Protein AF-A0A433IP28-F1 (afdb_monomer)

Structure (mmCIF, N/CA/C/O backbone):
data_AF-A0A433IP28-F1
#
_entry.id   AF-A0A433IP28-F1
#
loop_
_atom_site.group_PDB
_atom_site.id
_atom_site.type_symbol
_atom_site.label_atom_id
_atom_site.label_alt_id
_atom_site.label_comp_id
_atom_site.label_asym_id
_atom_site.label_entity_id
_atom_site.label_seq_id
_atom_site.pdbx_PDB_ins_code
_atom_site.Cartn_x
_atom_site.Cartn_y
_atom_site.Cartn_z
_atom_site.occupancy
_atom_site.B_iso_or_equiv
_atom_site.auth_seq_id
_atom_site.auth_comp_id
_atom_site.auth_asym_id
_atom_site.auth_atom_id
_atom_site.pdbx_PDB_model_num
ATOM 1 N N . ALA A 1 1 ? 14.057 4.325 -34.885 1.00 58.19 1 ALA A N 1
ATOM 2 C CA . ALA A 1 1 ? 14.958 5.377 -35.427 1.00 58.19 1 ALA A CA 1
ATOM 3 C C . ALA A 1 1 ? 15.603 6.212 -34.318 1.00 58.19 1 ALA A C 1
ATOM 5 O O . ALA A 1 1 ? 16.816 6.368 -34.338 1.00 58.19 1 ALA A O 1
ATOM 6 N N . TRP A 1 2 ? 14.827 6.684 -33.331 1.00 71.06 2 TRP A N 1
ATOM 7 C CA . TRP A 1 2 ? 15.332 7.456 -32.186 1.00 71.06 2 TRP A CA 1
ATOM 8 C C . TRP A 1 2 ? 16.447 6.735 -31.411 1.00 71.06 2 TRP A C 1
ATOM 10 O O . TRP A 1 2 ? 17.519 7.306 -31.239 1.00 71.06 2 TRP A O 1
ATOM 20 N N . ALA A 1 3 ? 16.230 5.463 -31.045 1.00 65.94 3 ALA A N 1
ATOM 21 C CA . ALA A 1 3 ? 17.193 4.643 -30.302 1.00 65.94 3 ALA A CA 1
ATOM 22 C C . ALA A 1 3 ? 18.571 4.590 -30.979 1.00 65.94 3 ALA A C 1
ATOM 24 O O . ALA A 1 3 ? 19.575 4.923 -30.369 1.00 65.94 3 ALA A O 1
ATOM 25 N N . ARG A 1 4 ? 18.612 4.277 -32.281 1.00 66.44 4 ARG A N 1
ATOM 26 C CA . ARG A 1 4 ? 19.860 4.202 -33.062 1.00 66.44 4 ARG A CA 1
ATOM 27 C C . ARG A 1 4 ? 20.617 5.530 -33.154 1.00 66.44 4 ARG A C 1
ATOM 29 O O . ARG A 1 4 ? 21.810 5.512 -33.416 1.00 66.44 4 ARG A O 1
ATOM 36 N N . ALA A 1 5 ? 19.928 6.660 -33.001 1.00 70.94 5 ALA A N 1
ATOM 37 C CA . ALA A 1 5 ? 20.536 7.985 -33.082 1.00 70.94 5 ALA A CA 1
ATOM 38 C C . ALA A 1 5 ? 21.046 8.507 -31.726 1.00 70.94 5 ALA A C 1
ATOM 40 O O . ALA A 1 5 ? 21.867 9.418 -31.716 1.00 70.94 5 ALA A O 1
ATOM 41 N N . HIS A 1 6 ? 20.561 7.961 -30.603 1.00 74.19 6 HIS A N 1
ATOM 42 C CA . HIS A 1 6 ? 20.824 8.505 -29.261 1.00 74.19 6 HIS A CA 1
ATOM 43 C C . HIS A 1 6 ? 21.430 7.497 -28.280 1.00 74.19 6 HIS A C 1
ATOM 45 O O . HIS A 1 6 ? 21.987 7.914 -27.269 1.00 74.19 6 HIS A O 1
ATOM 51 N N . VAL A 1 7 ? 21.334 6.193 -28.550 1.00 75.12 7 VAL A N 1
ATOM 52 C CA . VAL A 1 7 ? 21.982 5.149 -27.749 1.00 75.12 7 VAL A CA 1
ATOM 53 C C . VAL A 1 7 ? 23.367 4.884 -28.346 1.00 75.12 7 VAL A C 1
ATOM 55 O O . VAL A 1 7 ? 23.444 4.456 -29.502 1.00 75.12 7 VAL A O 1
ATOM 58 N N . PRO A 1 8 ? 24.462 5.146 -27.609 1.00 75.31 8 PRO A N 1
ATOM 59 C CA . PRO A 1 8 ? 25.809 4.833 -28.072 1.00 75.31 8 PRO A CA 1
ATOM 60 C C . PRO A 1 8 ? 25.950 3.336 -28.360 1.00 75.31 8 PRO A C 1
ATOM 62 O O . PRO A 1 8 ? 25.472 2.513 -27.583 1.00 75.31 8 PRO A O 1
ATOM 65 N N . ALA A 1 9 ? 26.641 2.978 -29.445 1.00 73.94 9 ALA A N 1
ATOM 66 C CA . ALA A 1 9 ? 26.836 1.577 -29.836 1.00 73.94 9 ALA A CA 1
ATOM 67 C C . ALA A 1 9 ? 27.600 0.742 -28.786 1.00 73.94 9 ALA A C 1
ATOM 69 O O . ALA A 1 9 ? 27.502 -0.479 -28.797 1.00 73.94 9 ALA A O 1
ATOM 70 N N . GLU A 1 10 ? 28.341 1.404 -27.893 1.00 80.44 10 GLU A N 1
ATOM 71 C CA . GLU A 1 10 ? 29.181 0.789 -26.857 1.00 80.44 10 GLU A CA 1
ATOM 72 C C . GLU A 1 10 ? 28.540 0.810 -25.458 1.00 80.44 10 GLU A C 1
ATOM 74 O O . GLU A 1 10 ? 29.192 0.455 -24.483 1.00 80.44 10 GLU A O 1
ATOM 79 N N . ALA A 1 11 ? 27.291 1.268 -25.314 1.00 83.94 11 ALA A N 1
ATOM 80 C CA . ALA A 1 11 ? 26.658 1.345 -24.000 1.00 83.94 11 ALA A CA 1
ATOM 81 C C . ALA A 1 11 ? 26.256 -0.049 -23.482 1.00 83.94 11 ALA A C 1
ATOM 83 O O . ALA A 1 11 ? 25.448 -0.733 -24.110 1.00 83.94 11 ALA A O 1
ATOM 84 N N . ASP A 1 12 ? 26.751 -0.426 -22.297 1.00 89.94 12 ASP A N 1
ATOM 85 C CA . ASP A 1 12 ? 26.378 -1.681 -21.621 1.00 89.94 12 ASP A CA 1
ATOM 86 C C . ASP A 1 12 ? 24.909 -1.694 -21.162 1.00 89.94 12 ASP A C 1
ATOM 88 O O . ASP A 1 12 ? 24.284 -2.750 -21.056 1.00 89.94 12 ASP A O 1
ATOM 92 N N . ALA A 1 13 ? 24.353 -0.515 -20.870 1.00 92.81 13 ALA A N 1
ATOM 93 C CA . ALA A 1 13 ? 22.967 -0.325 -20.464 1.00 92.81 13 ALA A CA 1
ATOM 94 C C . ALA A 1 13 ? 22.489 1.103 -20.761 1.00 92.81 13 ALA A C 1
ATOM 96 O O . ALA A 1 13 ? 23.283 2.033 -20.925 1.00 92.81 13 ALA A O 1
ATOM 97 N N . VAL A 1 14 ? 21.171 1.286 -20.777 1.00 93.62 14 VAL A N 1
ATOM 98 C CA . VAL A 1 14 ? 20.510 2.583 -20.938 1.00 93.62 14 VAL A CA 1
ATOM 99 C C . VAL A 1 14 ? 19.651 2.872 -19.710 1.00 93.62 14 VAL A C 1
ATOM 101 O O . VAL A 1 14 ? 18.927 2.007 -19.222 1.00 93.62 14 VAL A O 1
ATOM 104 N N . TRP A 1 15 ? 19.700 4.112 -19.227 1.00 94.56 15 TRP A N 1
ATOM 105 C CA . TRP A 1 15 ? 18.784 4.623 -18.212 1.00 94.56 15 TRP A CA 1
ATOM 106 C C . TRP A 1 15 ? 18.034 5.832 -18.754 1.00 94.56 15 TRP A C 1
ATOM 108 O O . TRP A 1 15 ? 18.648 6.751 -19.301 1.00 94.56 15 TRP A O 1
ATOM 118 N N . LEU A 1 16 ? 16.714 5.840 -18.595 1.00 93.44 16 LEU A N 1
ATOM 119 C CA . LEU A 1 16 ? 15.860 6.946 -19.012 1.00 93.44 16 LEU A CA 1
ATOM 120 C C . LEU A 1 16 ? 15.103 7.505 -17.809 1.00 93.44 16 LEU A C 1
ATOM 122 O O . LEU A 1 16 ? 14.523 6.761 -17.025 1.00 93.44 16 LEU A O 1
ATOM 126 N N . ASP A 1 17 ? 15.049 8.831 -17.710 1.00 92.31 17 ASP A N 1
ATOM 127 C CA . ASP A 1 17 ? 14.202 9.560 -16.761 1.00 92.31 17 ASP A CA 1
ATOM 128 C C . ASP A 1 17 ? 13.312 10.537 -17.545 1.00 92.31 17 ASP A C 1
ATOM 130 O O . ASP A 1 17 ? 13.652 11.718 -17.683 1.00 92.31 17 ASP A O 1
ATOM 134 N N . PRO A 1 18 ? 12.234 10.048 -18.191 1.00 86.50 18 PRO A N 1
ATOM 135 C CA . PRO A 1 18 ? 11.432 10.874 -19.072 1.00 86.50 18 PRO A CA 1
ATOM 136 C C . PRO A 1 18 ? 10.695 11.971 -18.303 1.00 86.50 18 PRO A C 1
ATOM 138 O O . PRO A 1 18 ? 9.862 11.712 -17.432 1.00 86.50 18 PRO A O 1
ATOM 141 N N . ALA A 1 19 ? 10.922 13.224 -18.691 1.00 79.94 19 ALA A N 1
ATOM 142 C CA . ALA A 1 19 ? 10.158 14.340 -18.154 1.00 79.94 19 ALA A CA 1
ATOM 143 C C . ALA A 1 19 ? 8.734 14.340 -18.736 1.00 79.94 19 ALA A C 1
ATOM 145 O O . ALA A 1 19 ? 8.534 14.135 -19.937 1.00 79.94 19 ALA A O 1
ATOM 146 N N . ARG A 1 20 ? 7.726 14.630 -17.906 1.00 74.31 20 ARG A N 1
ATOM 147 C CA . ARG A 1 20 ? 6.355 14.859 -18.385 1.00 74.31 20 ARG A CA 1
ATOM 148 C C . ARG A 1 20 ? 6.284 16.233 -19.052 1.00 74.31 20 ARG A C 1
ATOM 150 O O . ARG A 1 20 ? 6.514 17.245 -18.390 1.00 74.31 20 ARG A O 1
ATOM 157 N N . ARG A 1 21 ? 5.943 16.300 -20.343 1.00 64.88 21 ARG A N 1
ATOM 158 C CA . ARG A 1 21 ? 5.757 17.588 -21.029 1.00 64.88 21 ARG A CA 1
ATOM 159 C C . ARG A 1 21 ? 4.525 18.293 -20.459 1.00 64.88 21 ARG A C 1
ATOM 161 O O . ARG A 1 21 ? 3.425 17.747 -20.486 1.00 64.88 21 ARG A O 1
ATOM 168 N N . GLN A 1 22 ? 4.696 19.508 -19.934 1.00 54.94 22 GLN A N 1
ATOM 169 C CA . GLN A 1 22 ? 3.560 20.370 -19.609 1.00 54.94 22 GLN A CA 1
ATOM 170 C C . GLN A 1 22 ? 3.045 20.998 -20.903 1.00 54.94 22 GLN A C 1
ATOM 172 O O . GLN A 1 22 ? 3.635 21.942 -21.422 1.00 54.94 22 GLN A O 1
ATOM 177 N N . VAL A 1 23 ? 1.950 20.466 -21.441 1.00 47.78 23 VAL A N 1
ATOM 178 C CA . VAL A 1 23 ? 1.194 21.154 -22.493 1.00 47.78 23 VAL A CA 1
ATOM 179 C C . VAL A 1 23 ? 0.311 22.186 -21.786 1.00 47.78 23 VAL A C 1
ATOM 181 O O . VAL A 1 23 ? -0.479 21.830 -20.915 1.00 47.78 23 VAL A O 1
ATOM 184 N N . GLY A 1 24 ? 0.528 23.473 -22.066 1.00 42.25 24 GLY A N 1
ATOM 185 C CA . GLY A 1 24 ? -0.115 24.581 -21.355 1.00 42.25 24 GLY A CA 1
ATOM 186 C C . GLY A 1 24 ? -1.648 24.540 -21.400 1.00 42.25 24 GLY A C 1
ATOM 187 O O . GLY A 1 24 ? -2.239 24.246 -22.435 1.00 42.25 24 GLY A O 1
ATOM 188 N N . GLY A 1 25 ? -2.280 24.883 -20.273 1.00 40.09 25 GLY A N 1
ATOM 189 C CA . GLY A 1 25 ? -3.733 25.033 -20.139 1.00 40.09 25 GLY A CA 1
ATOM 190 C C . GLY A 1 25 ? -4.236 24.547 -18.781 1.00 40.09 25 GLY A C 1
ATOM 191 O O . GLY A 1 25 ? -4.222 23.355 -18.495 1.00 40.09 25 GLY A O 1
ATOM 192 N N . GLY A 1 26 ? -4.660 25.476 -17.921 1.00 47.12 26 GLY A N 1
ATOM 193 C CA . GLY A 1 26 ? -5.209 25.169 -16.602 1.00 47.12 26 GLY A CA 1
ATOM 194 C C . GLY A 1 26 ? -6.466 24.301 -16.687 1.00 47.12 26 GLY A C 1
ATOM 195 O O . GLY A 1 26 ? -7.442 24.670 -17.331 1.00 47.12 26 GLY A O 1
ATOM 196 N N . GLY A 1 27 ? -6.445 23.159 -16.006 1.00 38.25 27 GLY A N 1
ATOM 197 C CA . GLY A 1 27 ? -7.593 22.265 -15.896 1.00 38.25 27 GLY A CA 1
ATOM 198 C C . GLY A 1 27 ? -7.170 20.882 -15.417 1.00 38.25 27 GLY A C 1
ATOM 199 O O . GLY A 1 27 ? -6.418 20.181 -16.080 1.00 38.25 27 GLY A O 1
ATOM 200 N N . SER A 1 28 ? -7.637 20.497 -14.233 1.00 44.38 28 SER A N 1
ATOM 201 C CA . SER A 1 28 ? -7.410 19.192 -13.609 1.00 44.38 28 SER A CA 1
ATOM 202 C C . SER A 1 28 ? -7.985 18.045 -14.458 1.00 44.38 28 SER A C 1
ATOM 204 O O . SER A 1 28 ? -9.103 17.594 -14.220 1.00 44.38 28 SER A O 1
ATOM 206 N N . ALA A 1 29 ? -7.193 17.512 -15.386 1.00 44.88 29 ALA A N 1
ATOM 207 C CA . ALA A 1 29 ? -7.369 16.168 -15.925 1.00 44.88 29 ALA A CA 1
ATOM 208 C C . ALA A 1 29 ? -6.048 15.402 -15.759 1.00 44.88 29 ALA A C 1
ATOM 210 O O . ALA A 1 29 ? -5.109 15.529 -16.540 1.00 44.88 29 ALA A O 1
ATOM 211 N N . ARG A 1 30 ? -5.959 14.621 -14.675 1.00 59.69 30 ARG A N 1
ATOM 212 C CA . ARG A 1 30 ? -4.822 13.750 -14.319 1.00 59.69 30 ARG A CA 1
ATOM 213 C C . ARG A 1 30 ? -4.785 12.469 -15.169 1.00 59.69 30 ARG A C 1
ATOM 215 O O . ARG A 1 30 ? -4.510 11.399 -14.640 1.00 59.69 30 ARG A O 1
ATOM 222 N N . VAL A 1 31 ? -5.107 12.554 -16.456 1.00 66.81 31 VAL A N 1
ATOM 223 C CA . VAL A 1 31 ? -5.029 11.393 -17.348 1.00 66.81 31 VAL A CA 1
ATOM 224 C C . VAL A 1 31 ? -3.549 11.074 -17.560 1.00 66.81 31 VAL A C 1
ATOM 226 O O . VAL A 1 31 ? -2.753 11.961 -17.891 1.00 66.81 31 VAL A O 1
ATOM 229 N N . PHE A 1 32 ? -3.168 9.831 -17.269 1.00 76.56 32 PHE A N 1
ATOM 230 C CA . PHE A 1 32 ? -1.854 9.317 -17.625 1.00 76.56 32 PHE A CA 1
ATOM 231 C C . PHE A 1 32 ? -1.835 9.127 -19.141 1.00 76.56 32 PHE A C 1
ATOM 233 O O . PHE A 1 32 ? -2.633 8.362 -19.673 1.00 76.56 32 PHE A O 1
ATOM 240 N N . ASP A 1 33 ? -0.956 9.856 -19.821 1.00 81.44 33 ASP A N 1
ATOM 241 C CA . ASP A 1 33 ? -0.732 9.723 -21.256 1.00 81.44 33 ASP A CA 1
ATOM 242 C C . ASP A 1 33 ? 0.717 9.249 -21.462 1.00 81.44 33 ASP A C 1
ATOM 244 O O . ASP A 1 33 ? 1.641 10.027 -21.184 1.00 81.44 33 ASP A O 1
ATOM 248 N N . PRO A 1 34 ? 0.938 7.991 -21.890 1.00 79.25 34 PRO A N 1
ATOM 249 C CA . PRO A 1 34 ? 2.277 7.444 -22.116 1.00 79.25 34 PRO A CA 1
ATOM 250 C C . PRO A 1 34 ? 3.068 8.215 -23.185 1.00 79.25 34 PRO A C 1
ATOM 252 O O . PRO A 1 34 ? 4.301 8.203 -23.169 1.00 79.25 34 PRO A O 1
ATOM 255 N N . GLU A 1 35 ? 2.392 8.954 -24.064 1.00 85.12 35 GLU A N 1
ATOM 256 C CA . GLU A 1 35 ? 3.036 9.704 -25.142 1.00 85.12 35 GLU A CA 1
ATOM 257 C C . GLU A 1 35 ? 3.363 11.158 -24.755 1.00 85.12 35 GLU A C 1
ATOM 259 O O . GLU A 1 35 ? 4.173 11.828 -25.407 1.00 85.12 35 GLU A O 1
ATOM 264 N N . ALA A 1 36 ? 2.823 11.636 -23.628 1.00 83.00 36 ALA A N 1
ATOM 265 C CA . ALA A 1 36 ? 3.138 12.951 -23.070 1.00 83.00 36 ALA A CA 1
ATOM 266 C C . ALA A 1 36 ? 4.534 13.019 -22.419 1.00 83.00 36 ALA A C 1
ATOM 268 O O . ALA A 1 36 ? 5.016 14.107 -22.080 1.00 83.00 36 ALA A O 1
ATOM 269 N N . PHE A 1 37 ? 5.205 11.880 -22.245 1.00 81.25 37 PHE A N 1
ATOM 270 C CA . PHE A 1 37 ? 6.583 11.823 -21.768 1.00 81.25 37 PHE A CA 1
ATOM 271 C C . PHE A 1 37 ? 7.577 12.269 -22.852 1.00 81.25 37 PHE A C 1
ATOM 273 O O . PHE A 1 37 ? 7.270 12.317 -24.048 1.00 81.25 37 PHE A O 1
ATOM 280 N N . SER A 1 38 ? 8.773 12.664 -22.423 1.00 81.75 38 SER A N 1
ATOM 281 C CA . SER A 1 38 ? 9.893 13.001 -23.298 1.00 81.75 38 SER A CA 1
ATOM 282 C C . SER A 1 38 ? 11.165 12.305 -22.798 1.00 81.75 38 SER A C 1
ATOM 284 O O . SER A 1 38 ? 11.757 12.789 -21.832 1.00 81.75 38 SER A O 1
ATOM 286 N N . PRO A 1 39 ? 11.604 11.205 -23.438 1.00 84.00 39 PRO A N 1
ATOM 287 C CA . PRO A 1 39 ? 10.973 10.563 -24.597 1.00 84.00 39 PRO A CA 1
ATOM 288 C C . PRO A 1 39 ? 9.627 9.877 -24.253 1.00 84.00 39 PRO A C 1
ATOM 290 O O . PRO A 1 39 ? 9.418 9.509 -23.098 1.00 84.00 39 PRO A O 1
ATOM 293 N N . PRO A 1 40 ? 8.707 9.711 -25.223 1.00 87.19 40 PRO A N 1
ATOM 294 C CA . PRO A 1 40 ? 7.483 8.918 -25.059 1.00 87.19 40 PRO A CA 1
ATOM 295 C C . PRO A 1 40 ? 7.744 7.469 -24.635 1.00 87.19 40 PRO A C 1
ATOM 297 O O . PRO A 1 40 ? 8.807 6.916 -24.931 1.00 87.19 40 PRO A O 1
ATOM 300 N N . LEU A 1 41 ? 6.758 6.813 -24.019 1.00 84.88 41 LEU A N 1
ATOM 301 C CA . LEU A 1 41 ? 6.888 5.404 -23.636 1.00 84.88 41 LEU A CA 1
ATOM 302 C C . LEU A 1 41 ? 6.988 4.475 -24.863 1.00 84.88 41 LEU A C 1
ATOM 304 O O . LEU A 1 41 ? 7.689 3.469 -24.805 1.00 84.88 41 LEU A O 1
ATOM 308 N N . SER A 1 42 ? 6.394 4.842 -26.003 1.00 87.19 42 SER A N 1
ATOM 309 C CA . SER A 1 42 ? 6.624 4.151 -27.282 1.00 87.19 42 SER A CA 1
ATOM 310 C C . SER A 1 42 ? 8.109 4.106 -27.684 1.00 87.19 42 SER A C 1
ATOM 312 O O . SER A 1 42 ? 8.627 3.076 -28.121 1.00 87.19 42 SER A O 1
ATOM 314 N N . VAL A 1 43 ? 8.845 5.196 -27.451 1.00 88.06 43 VAL A N 1
ATOM 315 C CA . VAL A 1 43 ? 10.293 5.260 -27.704 1.00 88.06 43 VAL A CA 1
ATOM 316 C C . VAL A 1 43 ? 11.066 4.386 -26.716 1.00 88.06 43 VAL A C 1
ATOM 318 O O . VAL A 1 43 ? 12.036 3.741 -27.109 1.00 88.06 43 VAL A O 1
ATOM 321 N N . VAL A 1 44 ? 10.631 4.319 -25.455 1.00 89.25 44 VAL A N 1
ATOM 322 C CA . VAL A 1 44 ? 11.187 3.381 -24.464 1.00 89.25 44 VAL A CA 1
ATOM 323 C C . VAL A 1 44 ? 11.070 1.943 -24.968 1.00 89.25 44 VAL A C 1
ATOM 325 O O . VAL A 1 44 ? 12.063 1.215 -24.967 1.00 89.25 44 VAL A O 1
ATOM 328 N N . THR A 1 45 ? 9.891 1.541 -25.450 1.00 89.94 45 THR A N 1
ATOM 329 C CA . THR A 1 45 ? 9.679 0.183 -25.969 1.00 89.94 45 THR A CA 1
ATOM 330 C C . THR A 1 45 ? 10.495 -0.099 -27.231 1.00 89.94 45 THR A C 1
ATOM 332 O O . THR A 1 45 ? 11.037 -1.194 -27.365 1.00 89.94 45 THR A O 1
ATOM 335 N N . ASP A 1 46 ? 10.680 0.892 -28.109 1.00 90.62 46 ASP A N 1
ATOM 336 C CA . ASP A 1 46 ? 11.552 0.773 -29.284 1.00 90.62 46 ASP A CA 1
ATOM 337 C C . ASP A 1 46 ? 13.023 0.546 -28.902 1.00 90.62 46 ASP A C 1
ATOM 339 O O . ASP A 1 46 ? 13.732 -0.207 -29.572 1.00 90.62 46 ASP A O 1
ATOM 343 N N . ILE A 1 47 ? 13.505 1.202 -27.839 1.00 90.56 47 ILE A N 1
ATOM 344 C CA . ILE A 1 47 ? 14.863 0.995 -27.314 1.00 90.56 47 ILE A CA 1
ATOM 345 C C . ILE A 1 47 ? 14.960 -0.398 -26.701 1.00 90.56 47 ILE A C 1
ATOM 347 O O . ILE A 1 47 ? 15.885 -1.138 -27.030 1.00 90.56 47 ILE A O 1
ATOM 351 N N . ALA A 1 48 ? 13.994 -0.793 -25.870 1.00 92.25 48 ALA A N 1
ATOM 352 C CA . ALA A 1 48 ? 13.962 -2.123 -25.269 1.00 92.25 48 ALA A CA 1
ATOM 353 C C . ALA A 1 48 ? 14.001 -3.235 -26.333 1.00 92.25 48 ALA A C 1
ATOM 355 O O . ALA A 1 48 ? 14.730 -4.212 -26.174 1.00 92.25 48 ALA A O 1
ATOM 356 N N . ALA A 1 49 ? 13.301 -3.055 -27.459 1.00 91.94 49 ALA A N 1
ATOM 357 C CA . ALA A 1 49 ? 13.266 -4.009 -28.571 1.00 91.94 49 ALA A CA 1
ATOM 358 C C . ALA A 1 49 ? 14.627 -4.239 -29.258 1.00 91.94 49 ALA A C 1
ATOM 360 O O . ALA A 1 49 ? 14.782 -5.199 -30.010 1.00 91.94 49 ALA A O 1
ATOM 361 N N . THR A 1 50 ? 15.629 -3.392 -29.002 1.00 90.75 50 THR A N 1
ATOM 362 C CA . THR A 1 50 ? 17.007 -3.617 -29.472 1.00 90.75 50 THR A CA 1
ATOM 363 C C . THR A 1 50 ? 17.756 -4.688 -28.673 1.00 90.75 50 THR A C 1
ATOM 365 O O . THR A 1 50 ? 18.820 -5.124 -29.104 1.00 90.75 50 THR A O 1
ATOM 368 N N . GLY A 1 51 ? 17.223 -5.107 -27.519 1.00 90.88 51 GLY A N 1
ATOM 369 C CA . GLY A 1 51 ? 17.858 -6.058 -26.603 1.00 90.88 51 GLY A CA 1
ATOM 370 C C . GLY A 1 51 ? 18.809 -5.422 -25.584 1.00 90.88 51 GLY A C 1
ATOM 371 O O . GLY A 1 51 ? 19.301 -6.125 -24.703 1.00 90.88 51 GLY A O 1
ATOM 372 N N . VAL A 1 52 ? 19.047 -4.105 -25.657 1.00 92.06 52 VAL A N 1
ATOM 373 C CA . VAL A 1 52 ? 19.899 -3.397 -24.691 1.00 92.06 52 VAL A CA 1
ATOM 374 C C . VAL A 1 52 ? 19.302 -3.471 -23.277 1.00 92.06 52 VAL A C 1
ATOM 376 O O . VAL A 1 52 ? 18.094 -3.260 -23.122 1.00 92.06 52 VAL A O 1
ATOM 379 N N . PRO A 1 53 ? 20.092 -3.753 -22.229 1.00 95.88 53 PRO A N 1
ATOM 380 C CA . PRO A 1 53 ? 19.631 -3.617 -20.850 1.00 95.88 53 PRO A CA 1
ATOM 381 C C . PRO A 1 53 ? 19.126 -2.191 -20.609 1.00 95.88 53 PRO A C 1
ATOM 383 O O . PRO A 1 53 ? 19.832 -1.222 -20.893 1.00 95.88 53 PRO A O 1
ATOM 386 N N . LEU A 1 54 ? 17.887 -2.051 -20.139 1.00 96.00 54 LEU A N 1
ATOM 387 C CA . LEU A 1 54 ? 17.221 -0.752 -20.047 1.00 96.00 54 LEU A CA 1
ATOM 388 C C . LEU A 1 54 ? 16.469 -0.621 -18.726 1.00 96.00 54 LEU A C 1
ATOM 390 O O . LEU A 1 54 ? 15.673 -1.490 -18.374 1.00 96.00 54 LEU A O 1
ATOM 394 N N . GLY A 1 55 ? 16.695 0.495 -18.039 1.00 97.44 55 GLY A N 1
ATOM 395 C CA . GLY A 1 55 ? 15.882 0.948 -16.916 1.00 97.44 55 GLY A CA 1
ATOM 396 C C . GLY A 1 55 ? 15.213 2.285 -17.228 1.00 97.44 55 GLY A C 1
ATOM 397 O O . GLY A 1 55 ? 15.799 3.146 -17.890 1.00 97.44 55 GLY A O 1
ATOM 398 N N . VAL A 1 56 ? 13.978 2.467 -16.768 1.00 96.69 56 VAL A N 1
ATOM 399 C CA . VAL A 1 56 ? 13.223 3.711 -16.947 1.00 96.69 56 VAL A CA 1
ATOM 400 C C . VAL A 1 56 ? 12.581 4.125 -15.640 1.00 96.69 56 VAL A C 1
ATOM 402 O O . VAL A 1 56 ? 11.752 3.390 -15.109 1.00 96.69 56 VAL A O 1
ATOM 405 N N . LYS A 1 57 ? 12.907 5.324 -15.159 1.00 96.06 57 LYS A N 1
ATOM 406 C CA . LYS A 1 57 ? 12.235 5.931 -14.012 1.00 96.06 57 LYS A CA 1
ATOM 407 C C . LYS A 1 57 ? 10.967 6.644 -14.451 1.00 96.06 57 LYS A C 1
ATOM 409 O O . LYS A 1 57 ? 10.973 7.432 -15.391 1.00 96.06 57 LYS A O 1
ATOM 414 N N . LEU A 1 58 ? 9.884 6.403 -13.731 1.00 94.06 58 LEU A N 1
ATOM 415 C CA . LEU A 1 58 ? 8.578 7.011 -13.925 1.00 94.06 58 LEU A CA 1
ATOM 416 C C . LEU A 1 58 ? 8.016 7.476 -12.579 1.00 94.06 58 LEU A C 1
ATOM 418 O O . LEU A 1 58 ? 8.486 7.119 -11.497 1.00 94.06 58 LEU A O 1
ATOM 422 N N . GLY A 1 59 ? 6.974 8.302 -12.642 1.00 91.62 59 GLY A N 1
ATOM 423 C CA . GLY A 1 59 ? 6.285 8.742 -11.435 1.00 91.62 59 GLY A CA 1
ATOM 424 C C . GLY A 1 59 ? 5.594 7.572 -10.715 1.00 91.62 59 GLY A C 1
ATOM 425 O O . GLY A 1 59 ? 5.087 6.661 -11.375 1.00 91.62 59 GLY A O 1
ATOM 426 N N . PRO A 1 60 ? 5.439 7.641 -9.378 1.00 93.62 60 PRO A N 1
ATOM 427 C CA . PRO A 1 60 ? 4.792 6.587 -8.579 1.00 93.62 60 PRO A CA 1
ATOM 428 C C . PRO A 1 60 ? 3.338 6.323 -9.017 1.00 93.62 60 PRO A C 1
ATOM 430 O O . PRO A 1 60 ? 2.768 5.261 -8.758 1.00 93.62 60 PRO A O 1
ATOM 433 N N . GLY A 1 61 ? 2.757 7.299 -9.727 1.00 91.94 61 GLY A N 1
ATOM 434 C CA . GLY A 1 61 ? 1.448 7.308 -10.369 1.00 91.94 61 GLY A CA 1
ATOM 435 C C . GLY A 1 61 ? 1.257 6.374 -11.576 1.00 91.94 61 GLY A C 1
ATOM 436 O O . GLY A 1 61 ? 0.124 6.306 -12.044 1.00 91.94 61 GLY A O 1
ATOM 437 N N . LEU A 1 62 ? 2.288 5.658 -12.048 1.00 92.69 62 LEU A N 1
ATOM 438 C CA . LEU A 1 62 ? 2.202 4.738 -13.196 1.00 92.69 62 LEU A CA 1
ATOM 439 C C . LEU A 1 62 ? 1.011 3.762 -13.058 1.00 92.69 62 LEU A C 1
ATOM 441 O O . LEU A 1 62 ? 0.942 3.056 -12.047 1.00 92.69 62 LEU A O 1
ATOM 445 N N . PRO A 1 63 ? 0.055 3.748 -14.005 1.00 94.06 63 PRO A N 1
ATOM 446 C CA . PRO A 1 63 ? -1.025 2.768 -14.015 1.00 94.06 63 PRO A CA 1
ATOM 447 C C . PRO A 1 63 ? -0.543 1.405 -14.535 1.00 94.06 63 PRO A C 1
ATOM 449 O O . PRO A 1 63 ? 0.400 1.333 -15.324 1.00 94.06 63 PRO A O 1
ATOM 452 N N . HIS A 1 64 ? -1.183 0.321 -14.090 1.00 95.44 64 HIS A N 1
ATOM 453 C CA . HIS A 1 64 ? -0.767 -1.058 -14.396 1.00 95.44 64 HIS A CA 1
ATOM 454 C C . HIS A 1 64 ? -0.860 -1.373 -15.889 1.00 95.44 64 HIS A C 1
ATOM 456 O O . HIS A 1 64 ? 0.048 -1.972 -16.453 1.00 95.44 64 HIS A O 1
ATOM 462 N N . GLU A 1 65 ? -1.904 -0.881 -16.552 1.00 93.44 65 GLU A N 1
ATOM 463 C CA . GLU A 1 65 ? -2.141 -1.050 -17.987 1.00 93.44 65 GLU A CA 1
ATOM 464 C C . GLU A 1 65 ? -1.097 -0.359 -18.876 1.00 93.44 65 GLU A C 1
ATOM 466 O O . GLU A 1 65 ? -0.977 -0.684 -20.055 1.00 93.44 65 GLU A O 1
ATOM 471 N N . ALA A 1 66 ? -0.325 0.584 -18.325 1.00 92.12 66 ALA A N 1
ATOM 472 C CA . ALA A 1 66 ? 0.769 1.229 -19.043 1.00 92.12 66 ALA A CA 1
ATOM 473 C C . ALA A 1 66 ? 2.089 0.453 -18.951 1.00 92.12 66 ALA A C 1
ATOM 475 O O . ALA A 1 66 ? 3.054 0.831 -19.612 1.00 92.12 66 ALA A O 1
ATOM 476 N N . VAL A 1 67 ? 2.165 -0.600 -18.132 1.00 94.81 67 VAL A N 1
ATOM 477 C CA . VAL A 1 67 ? 3.382 -1.397 -17.972 1.00 94.81 67 VAL A CA 1
ATOM 478 C C . VAL A 1 67 ? 3.511 -2.382 -19.143 1.00 94.81 67 VAL A C 1
ATOM 480 O O . VAL A 1 67 ? 2.703 -3.310 -19.237 1.00 94.81 67 VAL A O 1
ATOM 483 N N . PRO A 1 68 ? 4.546 -2.276 -20.000 1.00 94.38 68 PRO A N 1
ATOM 484 C CA . PRO A 1 68 ? 4.735 -3.204 -21.113 1.00 94.38 68 PRO A CA 1
ATOM 485 C C . PRO A 1 68 ? 4.876 -4.656 -20.639 1.00 94.38 68 PRO A C 1
ATOM 487 O O . PRO A 1 68 ?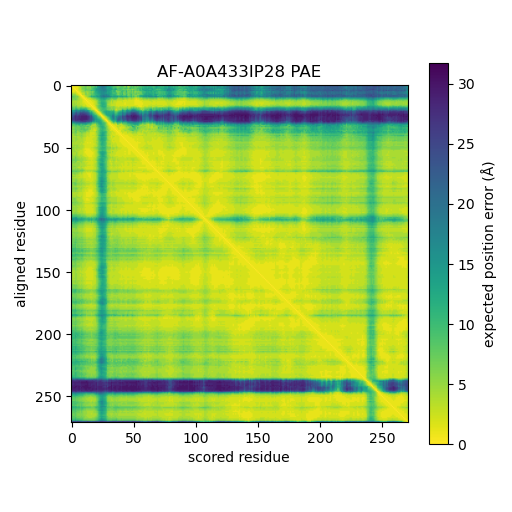 5.474 -4.914 -19.594 1.00 94.38 68 PRO A O 1
ATOM 490 N N . ALA A 1 69 ? 4.375 -5.613 -21.426 1.00 90.56 69 ALA A N 1
ATOM 491 C CA . ALA A 1 69 ? 4.380 -7.037 -21.065 1.00 90.56 69 ALA A CA 1
ATOM 492 C C . ALA A 1 69 ? 5.792 -7.613 -20.836 1.00 90.56 69 ALA A C 1
ATOM 494 O O . ALA A 1 69 ? 5.976 -8.480 -19.991 1.00 90.56 69 ALA A O 1
ATOM 495 N N . GLY A 1 70 ? 6.797 -7.112 -21.562 1.00 90.88 70 GLY A N 1
ATOM 496 C CA . GLY A 1 70 ? 8.197 -7.538 -21.432 1.00 90.88 70 GLY A CA 1
ATOM 497 C C . GLY A 1 70 ? 9.000 -6.809 -20.350 1.00 90.88 70 GLY A C 1
ATOM 498 O O . GLY A 1 70 ? 10.221 -6.940 -20.332 1.00 90.88 70 GLY A O 1
ATOM 499 N N . ALA A 1 71 ? 8.349 -5.999 -19.511 1.00 97.62 71 ALA A N 1
ATOM 500 C CA . ALA A 1 71 ? 9.005 -5.254 -18.444 1.00 97.62 71 ALA A CA 1
ATOM 501 C C . ALA A 1 71 ? 8.775 -5.910 -17.079 1.00 97.62 71 ALA A C 1
ATOM 503 O O . ALA A 1 71 ? 7.675 -6.369 -16.768 1.00 97.62 71 ALA A O 1
ATOM 504 N N . GLU A 1 72 ? 9.782 -5.847 -16.224 1.00 98.50 72 GLU A N 1
ATOM 505 C CA . GLU A 1 72 ? 9.572 -5.882 -14.784 1.00 98.50 72 GLU A CA 1
ATOM 506 C C . GLU A 1 72 ? 9.205 -4.469 -14.310 1.00 98.50 72 GLU A C 1
ATOM 508 O O . GLU A 1 72 ? 9.855 -3.500 -14.702 1.00 98.50 72 GLU A O 1
ATOM 513 N N . ALA A 1 73 ? 8.195 -4.342 -13.448 1.00 98.62 73 ALA A N 1
ATOM 514 C CA . ALA A 1 73 ? 7.843 -3.071 -12.820 1.00 98.62 73 ALA A CA 1
ATOM 515 C C . ALA A 1 73 ? 8.100 -3.095 -11.309 1.00 98.62 73 ALA A C 1
ATOM 517 O O . ALA A 1 73 ? 7.552 -3.938 -10.598 1.00 98.62 73 ALA A O 1
ATOM 518 N N . GLU A 1 74 ? 8.891 -2.145 -10.810 1.00 98.75 74 GLU A N 1
ATOM 519 C CA . GLU A 1 74 ? 9.206 -1.988 -9.387 1.00 98.75 74 GLU A CA 1
ATOM 520 C C . GLU A 1 74 ? 8.678 -0.649 -8.858 1.00 98.75 74 GLU A C 1
ATOM 522 O O . GLU A 1 74 ? 8.972 0.402 -9.420 1.00 98.75 74 GLU A O 1
ATOM 527 N N . TRP A 1 75 ? 7.927 -0.668 -7.756 1.00 98.75 75 TRP A N 1
ATOM 528 C CA . TRP A 1 75 ? 7.595 0.541 -6.997 1.00 98.75 75 TRP A CA 1
ATOM 529 C C . TRP A 1 75 ? 8.490 0.645 -5.774 1.00 98.75 75 TRP A C 1
ATOM 531 O O . TRP A 1 75 ? 8.645 -0.327 -5.031 1.00 98.75 75 TRP A O 1
ATOM 541 N N . VAL A 1 76 ? 9.036 1.837 -5.543 1.00 98.50 76 VAL A N 1
ATOM 542 C CA . VAL A 1 76 ? 9.948 2.099 -4.428 1.00 98.50 76 VAL A CA 1
ATOM 543 C C . VAL A 1 76 ? 9.312 3.089 -3.464 1.00 98.50 76 VAL A C 1
ATOM 545 O O . VAL A 1 76 ? 8.831 4.151 -3.871 1.00 98.50 76 VAL A O 1
ATOM 548 N N . SER A 1 77 ? 9.324 2.748 -2.178 1.00 98.38 77 SER A N 1
ATOM 549 C CA . SER A 1 77 ? 9.001 3.664 -1.091 1.00 98.38 77 SER A CA 1
ATOM 550 C C . SER A 1 77 ? 10.214 3.945 -0.218 1.00 98.38 77 SER A C 1
ATOM 552 O O . SER A 1 77 ? 11.027 3.054 0.027 1.00 98.38 77 SER A O 1
ATOM 554 N N . VAL A 1 78 ? 10.306 5.183 0.266 1.00 97.44 78 VAL A N 1
ATOM 555 C CA . VAL A 1 78 ? 11.244 5.615 1.301 1.00 97.44 78 VAL A CA 1
ATOM 556 C C . VAL A 1 78 ? 10.435 6.226 2.441 1.00 97.44 78 VAL A C 1
ATOM 558 O O . VAL A 1 78 ? 9.633 7.126 2.210 1.00 97.44 78 VAL A O 1
ATOM 561 N N . ASP A 1 79 ? 10.606 5.708 3.657 1.00 95.31 79 ASP A N 1
ATOM 562 C CA . ASP A 1 79 ? 9.941 6.180 4.883 1.00 95.31 79 ASP A CA 1
ATOM 563 C C . ASP A 1 79 ? 8.404 6.287 4.784 1.00 95.31 79 ASP A C 1
ATOM 565 O O . ASP A 1 79 ? 7.761 7.095 5.455 1.00 95.31 79 ASP A O 1
ATOM 569 N N . GLY A 1 80 ? 7.795 5.416 3.973 1.00 94.88 80 GLY A N 1
ATOM 570 C CA . GLY A 1 80 ? 6.348 5.337 3.769 1.00 94.88 80 GLY A CA 1
ATOM 571 C C . GLY A 1 80 ? 5.808 6.199 2.626 1.00 94.88 80 GLY A C 1
ATOM 572 O O . GLY A 1 80 ? 4.610 6.127 2.336 1.00 94.88 80 GLY A O 1
ATOM 573 N N . ASP A 1 81 ? 6.663 6.972 1.954 1.00 96.75 81 ASP A N 1
ATOM 574 C CA . ASP A 1 81 ? 6.314 7.722 0.750 1.00 96.75 81 ASP A CA 1
ATOM 575 C C . ASP A 1 81 ? 6.750 6.943 -0.491 1.00 96.75 81 ASP A C 1
ATOM 577 O O . ASP A 1 81 ? 7.905 6.538 -0.603 1.00 96.75 81 ASP A O 1
ATOM 581 N N . VAL A 1 82 ? 5.837 6.700 -1.436 1.00 98.00 82 VAL A N 1
ATOM 582 C CA . VAL A 1 82 ? 6.185 6.061 -2.718 1.00 98.00 82 VAL A CA 1
ATOM 583 C C . VAL A 1 82 ? 6.820 7.111 -3.614 1.00 98.00 82 VAL A C 1
ATOM 585 O O . VAL A 1 82 ? 6.139 8.032 -4.070 1.00 98.00 82 VAL A O 1
ATOM 588 N N . VAL A 1 83 ? 8.118 6.974 -3.856 1.00 96.69 83 VAL A N 1
ATOM 589 C CA . VAL A 1 83 ? 8.919 8.005 -4.522 1.00 96.69 83 VAL A CA 1
ATOM 590 C C . VAL A 1 83 ? 8.953 7.823 -6.036 1.00 96.69 83 VAL A C 1
ATOM 592 O O . VAL A 1 83 ? 8.915 8.811 -6.767 1.00 96.69 83 VAL A O 1
ATOM 595 N N . GLU A 1 84 ? 8.941 6.582 -6.524 1.00 95.56 84 GLU A N 1
ATOM 596 C CA . GLU A 1 84 ? 9.035 6.291 -7.956 1.00 95.56 84 GLU A CA 1
ATOM 597 C C . GLU A 1 84 ? 8.440 4.932 -8.340 1.00 95.56 84 GLU A C 1
ATOM 599 O O . GLU A 1 84 ? 8.162 4.075 -7.495 1.00 95.56 84 GLU A O 1
ATOM 604 N N . ALA A 1 85 ? 8.241 4.770 -9.647 1.00 97.56 85 ALA A N 1
ATOM 605 C CA . ALA A 1 85 ? 8.080 3.483 -10.304 1.00 97.56 85 ALA A CA 1
ATOM 606 C C . ALA A 1 85 ? 9.220 3.322 -11.316 1.00 97.56 85 ALA A C 1
ATOM 608 O O . ALA A 1 85 ? 9.531 4.269 -12.037 1.00 97.56 85 ALA A O 1
ATOM 609 N N . ALA A 1 86 ? 9.818 2.143 -11.402 1.00 97.88 86 ALA A N 1
ATOM 610 C CA . ALA A 1 86 ? 10.849 1.818 -12.374 1.00 97.88 86 ALA A CA 1
ATOM 611 C C . ALA A 1 86 ? 10.378 0.679 -13.281 1.00 97.88 86 ALA A C 1
ATOM 613 O O . ALA A 1 86 ? 9.759 -0.277 -12.816 1.00 97.88 86 ALA A O 1
ATOM 614 N N . LEU A 1 87 ? 10.678 0.788 -14.574 1.00 98.19 87 LEU A N 1
ATOM 615 C CA . LEU A 1 87 ? 10.535 -0.299 -15.536 1.00 98.19 87 LEU A CA 1
ATOM 616 C C . LEU A 1 87 ? 11.913 -0.829 -15.899 1.00 98.19 87 LEU A C 1
ATOM 618 O O . LEU A 1 87 ? 12.782 -0.052 -16.294 1.00 98.19 87 LEU A O 1
ATOM 622 N N . TRP A 1 88 ? 12.084 -2.139 -15.820 1.00 98.50 88 TRP A N 1
ATOM 623 C CA . TRP A 1 88 ? 13.318 -2.830 -16.166 1.00 98.50 88 TRP A CA 1
ATOM 624 C C . TRP A 1 88 ? 13.068 -3.772 -17.340 1.00 98.50 88 TRP A C 1
ATOM 626 O O . TRP A 1 88 ? 12.059 -4.477 -17.372 1.00 98.50 88 TRP A O 1
ATOM 636 N N . PHE A 1 89 ? 13.981 -3.788 -18.309 1.00 97.81 89 PHE A N 1
ATOM 637 C CA . PHE A 1 89 ? 13.882 -4.596 -19.525 1.00 97.81 89 PHE A CA 1
ATOM 638 C C . PHE A 1 89 ? 15.164 -5.389 -19.774 1.00 97.81 89 PHE A C 1
ATOM 640 O O . PHE A 1 89 ? 16.264 -4.981 -19.384 1.00 97.81 89 PHE A O 1
ATOM 647 N N . ASN A 1 90 ? 15.028 -6.479 -20.533 1.00 96.25 90 ASN A N 1
ATOM 648 C CA . ASN A 1 90 ? 16.142 -7.315 -20.986 1.00 96.25 90 ASN A CA 1
ATOM 649 C C . ASN A 1 90 ? 17.009 -7.761 -19.795 1.00 96.25 90 ASN A C 1
ATOM 651 O O . ASN A 1 90 ? 16.464 -8.125 -18.759 1.00 96.25 90 ASN A O 1
ATOM 655 N N . ALA A 1 91 ? 18.340 -7.721 -19.903 1.00 96.69 91 ALA A N 1
ATOM 656 C CA . ALA A 1 91 ? 19.215 -8.173 -18.816 1.00 96.69 91 ALA A CA 1
ATOM 657 C C . ALA A 1 91 ? 19.168 -7.289 -17.551 1.00 96.69 91 ALA A C 1
ATOM 659 O O . ALA A 1 91 ? 19.739 -7.675 -16.535 1.00 96.69 91 ALA A O 1
ATOM 660 N N . ALA A 1 92 ? 18.507 -6.123 -17.597 1.00 97.44 92 ALA A N 1
ATOM 661 C CA . ALA A 1 92 ? 18.254 -5.313 -16.405 1.00 97.44 92 ALA A CA 1
ATOM 662 C C . ALA A 1 92 ? 17.024 -5.798 -15.614 1.00 97.44 92 ALA A C 1
ATOM 664 O O . ALA A 1 92 ? 16.916 -5.503 -14.427 1.00 97.44 92 ALA A O 1
ATOM 665 N N . ALA A 1 93 ? 16.110 -6.540 -16.250 1.00 98.06 93 ALA A N 1
ATOM 666 C CA . ALA A 1 93 ? 14.986 -7.183 -15.578 1.00 98.06 93 ALA A CA 1
ATOM 667 C C . ALA A 1 93 ? 15.430 -8.498 -14.928 1.00 98.06 93 ALA A C 1
ATOM 669 O O . ALA A 1 93 ? 16.197 -9.278 -15.503 1.00 98.06 93 ALA A O 1
ATOM 670 N N . ARG A 1 94 ? 14.920 -8.778 -13.730 1.00 98.06 94 ARG A N 1
ATOM 671 C CA . ARG A 1 94 ? 15.193 -10.026 -13.022 1.00 98.06 94 ARG A CA 1
ATOM 672 C C . ARG A 1 94 ? 14.403 -11.170 -13.663 1.00 98.06 94 ARG A C 1
ATOM 674 O O . ARG A 1 94 ? 13.204 -11.026 -13.915 1.00 98.06 94 ARG A O 1
ATOM 681 N N . PRO A 1 95 ? 15.028 -12.340 -13.885 1.00 96.88 95 PRO A N 1
ATOM 682 C CA . PRO A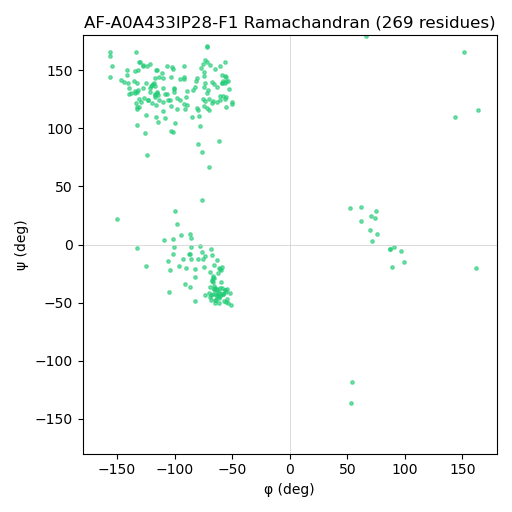 1 95 ? 14.321 -13.497 -14.420 1.00 96.88 95 PRO A CA 1
ATOM 683 C C . PRO A 1 95 ? 13.103 -13.872 -13.566 1.00 96.88 95 PRO A C 1
ATOM 685 O O . PRO A 1 95 ? 13.221 -14.068 -12.358 1.00 96.88 95 PRO A O 1
ATOM 688 N N . GLY A 1 96 ? 11.936 -13.992 -14.205 1.00 96.94 96 GLY A N 1
ATOM 689 C CA . GLY A 1 96 ? 10.696 -14.426 -13.555 1.00 96.94 96 GLY A CA 1
ATOM 690 C C . GLY A 1 96 ? 10.014 -13.379 -12.668 1.00 96.94 96 GLY A C 1
ATOM 691 O O . GLY A 1 96 ? 9.059 -13.730 -11.981 1.00 96.94 96 GLY A O 1
ATOM 692 N N . VAL A 1 97 ? 10.462 -12.119 -12.673 1.00 98.50 97 VAL A N 1
ATOM 693 C CA . VAL A 1 97 ? 9.812 -11.034 -11.926 1.00 98.50 97 VAL A CA 1
ATOM 694 C C . VAL A 1 97 ? 9.016 -10.155 -12.881 1.00 98.50 97 VAL A C 1
ATOM 696 O O . VAL A 1 97 ? 9.546 -9.606 -13.841 1.00 98.50 97 VAL A O 1
ATOM 699 N N . ARG A 1 98 ? 7.727 -10.001 -12.590 1.00 98.38 98 ARG A N 1
ATOM 700 C CA . ARG A 1 98 ? 6.813 -9.121 -13.322 1.00 98.38 98 ARG A CA 1
ATOM 701 C C . ARG A 1 98 ? 6.516 -7.855 -12.526 1.00 98.38 98 ARG A C 1
ATOM 703 O O . ARG A 1 98 ? 6.494 -6.760 -13.087 1.00 98.38 98 ARG A O 1
ATOM 710 N N . ARG A 1 99 ? 6.323 -8.003 -11.214 1.00 98.62 99 ARG A N 1
ATOM 711 C CA . ARG A 1 99 ? 5.953 -6.928 -10.284 1.00 98.62 99 ARG A CA 1
ATOM 712 C C . ARG A 1 99 ? 6.835 -6.989 -9.049 1.00 98.62 99 ARG A C 1
ATOM 714 O O . ARG A 1 99 ? 7.081 -8.071 -8.518 1.00 98.62 99 ARG A O 1
ATOM 721 N N . ALA A 1 100 ? 7.265 -5.835 -8.564 1.00 98.75 100 ALA A N 1
ATOM 722 C CA . ALA A 1 100 ? 8.073 -5.723 -7.365 1.00 98.75 100 ALA A CA 1
ATOM 723 C C . ALA A 1 100 ? 7.680 -4.499 -6.532 1.00 98.75 100 ALA A C 1
ATOM 725 O O . ALA A 1 100 ? 7.330 -3.441 -7.056 1.00 98.75 100 ALA A O 1
ATOM 726 N N . ALA A 1 101 ? 7.783 -4.642 -5.217 1.00 98.81 101 ALA A N 1
ATOM 727 C CA . ALA A 1 101 ? 7.749 -3.543 -4.269 1.00 98.81 101 ALA A CA 1
ATOM 728 C C . ALA A 1 101 ? 9.047 -3.546 -3.467 1.00 98.81 101 ALA A C 1
ATOM 730 O O . ALA A 1 101 ? 9.490 -4.596 -2.996 1.00 98.81 101 ALA A O 1
ATOM 731 N N . ARG A 1 102 ? 9.642 -2.368 -3.301 1.00 98.56 102 ARG A N 1
ATOM 732 C CA . ARG A 1 102 ? 10.812 -2.136 -2.458 1.00 98.56 102 ARG A CA 1
ATOM 733 C C . ARG A 1 102 ? 10.465 -1.064 -1.438 1.00 98.56 102 ARG A C 1
ATOM 735 O O . ARG A 1 102 ? 10.065 0.034 -1.808 1.00 98.56 102 ARG A O 1
ATOM 742 N N . VAL A 1 103 ? 10.633 -1.384 -0.164 1.00 98.50 103 VAL A N 1
ATOM 743 C CA . VAL A 1 103 ? 10.374 -0.463 0.944 1.00 98.50 103 VAL A CA 1
ATOM 744 C C . VAL A 1 103 ? 11.688 -0.200 1.648 1.00 98.50 103 VAL A C 1
ATOM 746 O O . VAL A 1 103 ? 12.337 -1.125 2.133 1.00 98.50 103 VAL A O 1
ATOM 749 N N . MET A 1 104 ? 12.094 1.061 1.675 1.00 97.56 10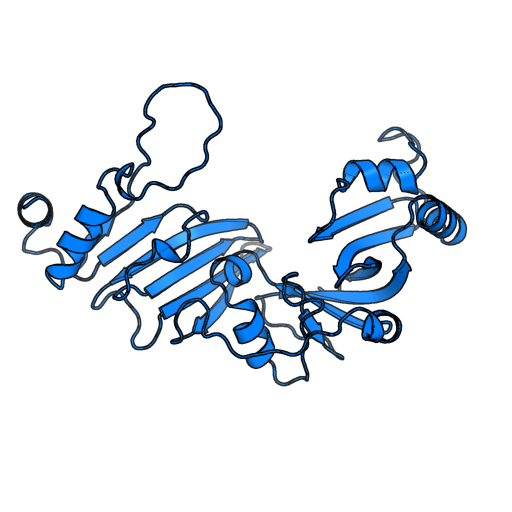4 MET A N 1
ATOM 750 C CA . MET A 1 104 ? 13.292 1.530 2.350 1.00 97.56 104 MET A CA 1
ATOM 751 C C . MET A 1 104 ? 12.879 2.357 3.562 1.00 97.56 104 MET A C 1
ATOM 753 O O . MET A 1 104 ? 11.988 3.196 3.476 1.00 97.56 104 MET A O 1
ATOM 757 N N . THR A 1 105 ? 13.514 2.122 4.703 1.00 94.75 105 THR A N 1
ATOM 758 C CA . THR A 1 105 ? 13.294 2.917 5.918 1.00 94.75 105 THR A CA 1
ATOM 759 C C . THR A 1 105 ? 14.631 3.432 6.421 1.00 94.75 105 THR A C 1
ATOM 761 O O . THR A 1 105 ? 15.553 2.638 6.629 1.00 94.75 105 THR A O 1
ATOM 764 N N . VAL A 1 106 ? 14.728 4.745 6.621 1.00 92.75 106 VAL A N 1
ATOM 765 C CA . VAL A 1 106 ? 15.927 5.442 7.083 1.00 92.75 106 VAL A CA 1
ATOM 766 C C . VAL A 1 106 ? 15.704 5.909 8.520 1.00 92.75 106 VAL A C 1
ATOM 768 O O . VAL A 1 106 ? 14.935 6.827 8.797 1.00 92.75 106 VAL A O 1
ATOM 771 N N . ARG A 1 107 ? 16.387 5.283 9.481 1.00 88.31 107 ARG A N 1
ATOM 772 C CA . ARG A 1 107 ? 16.294 5.640 10.907 1.00 88.31 107 ARG A CA 1
ATOM 773 C C . ARG A 1 107 ? 17.684 5.715 11.518 1.00 88.31 107 ARG A C 1
ATOM 775 O O . ARG A 1 107 ? 18.492 4.816 11.345 1.00 88.31 107 ARG A O 1
ATOM 782 N N . GLY A 1 108 ? 17.974 6.804 12.23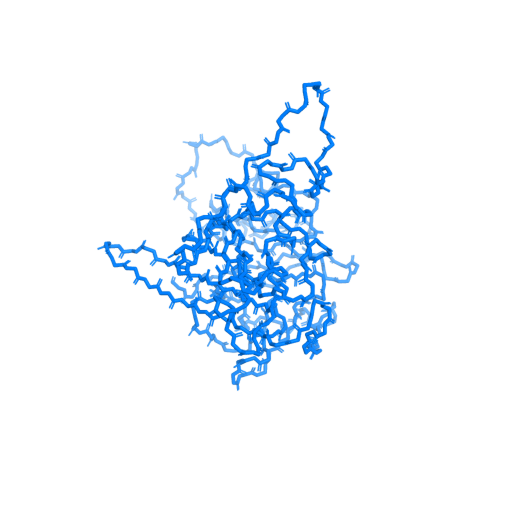2 1.00 87.06 108 GLY A N 1
ATOM 783 C CA . GLY A 1 108 ? 19.252 6.967 12.939 1.00 87.06 108 GLY A CA 1
ATOM 784 C C . GLY A 1 108 ? 20.499 6.971 12.041 1.00 87.06 108 GLY A C 1
ATOM 785 O O . GLY A 1 108 ? 21.591 6.728 12.536 1.00 87.06 108 GLY A O 1
ATOM 786 N N . GLY A 1 109 ? 20.348 7.238 10.738 1.00 88.75 109 GLY A N 1
ATOM 787 C CA . GLY A 1 109 ? 21.432 7.144 9.752 1.00 88.75 109 GLY A CA 1
ATOM 788 C C . GLY A 1 109 ? 21.615 5.750 9.138 1.00 88.75 109 GLY A C 1
ATOM 789 O O . GLY A 1 109 ? 22.406 5.607 8.211 1.00 88.75 109 GLY A O 1
ATOM 790 N N . GLU A 1 110 ? 20.865 4.745 9.592 1.00 92.19 110 GLU A N 1
ATOM 791 C CA . GLU A 1 110 ? 20.835 3.406 9.002 1.00 92.19 110 GLU A CA 1
ATOM 792 C C . GLU A 1 110 ? 19.677 3.278 8.009 1.00 92.19 110 GLU A C 1
ATOM 794 O O . GLU A 1 110 ? 18.587 3.808 8.230 1.00 92.19 110 GLU A O 1
ATOM 799 N N . THR A 1 111 ? 19.915 2.563 6.907 1.00 94.38 111 THR A N 1
ATOM 800 C CA . THR A 1 111 ? 18.888 2.237 5.910 1.00 94.38 111 THR A CA 1
ATOM 801 C C . THR A 1 111 ? 18.585 0.749 5.969 1.00 94.38 111 THR A C 1
ATOM 803 O O . THR A 1 111 ? 19.471 -0.078 5.767 1.00 94.38 111 THR A O 1
ATOM 806 N N . THR A 1 112 ? 17.323 0.412 6.205 1.00 94.69 112 THR A N 1
ATOM 807 C CA . THR A 1 112 ? 16.802 -0.951 6.057 1.00 94.69 112 THR A CA 1
ATOM 808 C C . THR A 1 112 ? 16.026 -1.060 4.752 1.00 94.69 112 THR A C 1
ATOM 810 O O . THR A 1 112 ? 15.526 -0.062 4.227 1.00 94.69 112 THR A O 1
ATOM 813 N N . THR A 1 113 ? 15.960 -2.259 4.178 1.00 96.69 113 THR A N 1
ATOM 814 C CA . THR A 1 113 ? 15.224 -2.505 2.935 1.00 96.69 113 THR A CA 1
ATOM 815 C C . THR A 1 113 ? 14.483 -3.827 3.023 1.00 96.69 113 THR A C 1
ATOM 817 O O . THR A 1 113 ? 15.081 -4.851 3.341 1.00 96.69 113 THR A O 1
ATOM 820 N N . ALA A 1 114 ? 13.197 -3.794 2.696 1.00 97.75 114 ALA A N 1
ATOM 821 C CA . ALA A 1 114 ? 12.363 -4.965 2.488 1.00 97.75 114 ALA A CA 1
ATOM 822 C C . ALA A 1 114 ? 11.889 -5.005 1.033 1.00 97.75 114 ALA A C 1
ATOM 824 O O . ALA A 1 114 ? 11.746 -3.968 0.377 1.00 97.75 114 ALA A O 1
ATOM 825 N N . GLN A 1 115 ? 11.667 -6.208 0.510 1.00 97.88 115 GLN A N 1
ATOM 826 C CA . GLN A 1 115 ? 11.247 -6.396 -0.870 1.00 97.88 115 GLN A CA 1
ATOM 827 C C . GLN A 1 115 ? 10.276 -7.565 -1.007 1.00 97.88 115 GLN A C 1
ATOM 829 O O . GLN A 1 115 ? 10.484 -8.623 -0.420 1.00 97.88 115 GLN A O 1
ATOM 834 N N . LEU A 1 116 ? 9.264 -7.372 -1.852 1.00 98.62 116 LEU A N 1
ATOM 835 C CA . LEU A 1 116 ? 8.373 -8.419 -2.337 1.00 98.62 116 LEU A CA 1
ATOM 836 C C . LEU A 1 116 ? 8.372 -8.422 -3.865 1.00 98.62 116 LEU A C 1
ATOM 838 O O . LEU A 1 116 ? 8.371 -7.360 -4.489 1.00 98.62 116 LEU A O 1
ATOM 842 N N . VAL A 1 117 ? 8.376 -9.612 -4.461 1.00 98.62 117 VAL A N 1
ATOM 843 C CA . VAL A 1 117 ? 8.358 -9.815 -5.914 1.00 98.62 117 VAL A CA 1
ATOM 844 C C . VAL A 1 117 ? 7.296 -10.843 -6.286 1.00 98.62 117 VAL A C 1
ATOM 846 O O . VAL A 1 117 ? 7.017 -11.753 -5.510 1.00 98.62 117 VAL A O 1
ATOM 849 N N . SER A 1 118 ? 6.728 -10.713 -7.481 1.00 98.50 118 SER A N 1
ATOM 850 C CA . SER A 1 118 ? 5.793 -11.679 -8.057 1.00 98.50 118 SER A CA 1
ATOM 851 C C . SER A 1 118 ? 6.064 -11.839 -9.549 1.00 98.50 118 SER A C 1
ATOM 853 O O . SER A 1 118 ? 6.341 -10.861 -10.250 1.00 98.50 118 SER A O 1
ATOM 855 N N . GLY A 1 119 ? 5.996 -13.080 -10.030 1.00 98.06 119 GLY A N 1
ATOM 856 C CA . GLY A 1 119 ? 6.056 -13.403 -11.458 1.00 98.06 119 GLY A CA 1
ATOM 857 C C . GLY A 1 119 ? 4.699 -13.334 -12.159 1.00 98.06 119 GLY A C 1
ATOM 858 O O . GLY A 1 119 ? 4.654 -13.349 -13.385 1.00 98.06 119 GLY A O 1
ATOM 859 N N . ALA A 1 120 ? 3.604 -13.249 -11.398 1.00 97.38 120 ALA A N 1
ATOM 860 C CA . ALA A 1 120 ? 2.255 -13.131 -11.938 1.00 97.38 120 ALA A CA 1
ATOM 861 C C . ALA A 1 120 ? 1.996 -11.723 -12.495 1.00 97.38 120 ALA A C 1
ATOM 863 O O . ALA A 1 120 ? 2.534 -10.733 -11.978 1.00 97.38 120 ALA A O 1
ATOM 864 N N . ASP A 1 121 ? 1.154 -11.630 -13.526 1.00 97.31 121 ASP A N 1
ATOM 865 C CA . ASP A 1 121 ? 0.750 -10.342 -14.088 1.00 97.31 121 ASP A CA 1
ATOM 866 C C . ASP A 1 121 ? -0.210 -9.588 -13.154 1.00 97.31 121 ASP A C 1
ATOM 868 O O . ASP A 1 121 ? -0.658 -10.091 -12.118 1.00 97.31 121 ASP A O 1
ATOM 872 N N . PHE A 1 122 ? -0.486 -8.329 -13.482 1.00 95.81 122 PHE A N 1
ATOM 873 C CA . PHE A 1 122 ? -1.436 -7.520 -12.726 1.00 95.81 122 PHE A CA 1
ATOM 874 C C . PHE A 1 122 ? -2.841 -8.126 -12.808 1.00 95.81 122 PHE A C 1
ATOM 876 O O . PHE A 1 122 ? -3.398 -8.273 -13.890 1.00 95.81 122 PHE A O 1
ATOM 883 N N . GLY A 1 123 ? -3.428 -8.430 -11.649 1.00 93.12 123 GLY A N 1
ATOM 884 C CA . GLY A 1 123 ? -4.739 -9.080 -11.550 1.00 93.12 123 GLY A CA 1
ATOM 885 C C . GLY A 1 123 ? -4.674 -10.587 -11.293 1.00 93.12 123 GLY A C 1
ATOM 886 O O . GLY A 1 123 ? -5.658 -11.135 -10.809 1.00 93.12 123 GLY A O 1
ATOM 887 N N . ASP A 1 124 ? -3.512 -11.216 -11.484 1.00 96.12 124 ASP A N 1
ATOM 888 C CA . ASP A 1 124 ? -3.307 -12.661 -11.292 1.00 96.12 124 ASP A CA 1
ATOM 889 C C . ASP A 1 124 ? -2.658 -12.988 -9.933 1.00 96.12 124 ASP A C 1
ATOM 891 O O . ASP A 1 124 ? -1.917 -13.962 -9.778 1.00 96.12 124 ASP A O 1
ATOM 895 N N . SER A 1 125 ? -2.892 -12.143 -8.928 1.00 96.00 125 SER A N 1
ATOM 896 C CA . SER A 1 125 ? -2.414 -12.381 -7.565 1.00 96.00 125 SER A CA 1
ATOM 897 C C . SER A 1 125 ? -3.201 -13.511 -6.880 1.00 96.00 125 SER A C 1
ATOM 899 O O . SER A 1 125 ? -4.361 -13.743 -7.224 1.00 96.00 125 SER A O 1
ATOM 901 N N . PRO A 1 126 ? -2.627 -14.178 -5.858 1.00 96.69 126 PRO A N 1
ATOM 902 C CA . PRO A 1 126 ? -3.345 -15.180 -5.077 1.00 96.69 126 PRO A CA 1
ATOM 903 C C . PRO A 1 126 ? -4.664 -14.643 -4.516 1.00 96.69 126 PRO A C 1
ATOM 905 O O . PRO A 1 126 ? -4.736 -13.501 -4.044 1.00 96.69 126 PRO A O 1
ATOM 908 N N . GLU A 1 127 ? -5.699 -15.480 -4.523 1.00 96.19 127 GLU A N 1
ATOM 909 C CA . GLU A 1 127 ? -6.950 -15.168 -3.842 1.00 96.19 127 GLU A CA 1
ATOM 910 C C . GLU A 1 127 ? -6.756 -15.261 -2.325 1.00 96.19 127 GLU A C 1
ATOM 912 O O . GLU A 1 127 ? -6.230 -16.244 -1.802 1.00 96.19 127 GLU A O 1
ATOM 917 N N . VAL A 1 128 ? -7.194 -14.226 -1.610 1.00 97.62 128 VAL A N 1
ATOM 918 C CA . VAL A 1 128 ? -7.139 -14.159 -0.147 1.00 97.62 128 VAL A CA 1
ATOM 919 C C . VAL A 1 128 ? -8.515 -13.775 0.362 1.00 97.62 128 VAL A C 1
ATOM 921 O O . VAL A 1 128 ? -9.050 -12.724 -0.009 1.00 97.62 128 VAL A O 1
ATOM 924 N N . GLU A 1 129 ? -9.072 -14.629 1.219 1.00 97.25 129 GLU A N 1
ATOM 925 C CA . GLU A 1 129 ? -10.398 -14.451 1.805 1.00 97.25 129 GLU A CA 1
ATOM 926 C C . GLU A 1 129 ? -10.506 -13.098 2.520 1.00 97.25 129 GLU A C 1
ATOM 928 O O . GLU A 1 129 ? -9.573 -12.642 3.190 1.00 97.25 129 GLU A O 1
ATOM 933 N N . ALA A 1 130 ? -11.661 -12.452 2.387 1.00 97.38 130 ALA A N 1
ATOM 934 C CA . ALA A 1 130 ? -11.970 -11.244 3.129 1.00 97.38 130 ALA A CA 1
ATOM 935 C C . ALA A 1 130 ? -12.683 -11.571 4.445 1.00 97.38 130 ALA A C 1
ATOM 937 O O . ALA A 1 130 ? -13.541 -12.445 4.495 1.00 97.38 130 ALA A O 1
ATOM 938 N N . VAL A 1 131 ? -12.390 -10.807 5.497 1.00 97.44 131 VAL A N 1
ATOM 939 C CA . VAL A 1 131 ? -13.131 -10.862 6.765 1.00 97.44 131 VAL A CA 1
ATOM 940 C C . VAL A 1 131 ? -14.613 -10.541 6.539 1.00 97.44 131 VAL A C 1
ATOM 942 O O . VAL A 1 131 ? -15.480 -11.205 7.106 1.00 97.44 131 VAL A O 1
ATOM 945 N N . GLY A 1 132 ? -14.902 -9.525 5.717 1.00 93.50 132 GLY A N 1
ATOM 946 C CA . GLY A 1 132 ? -16.267 -9.090 5.426 1.00 93.50 132 GLY A CA 1
ATOM 947 C C . GLY A 1 132 ? -16.990 -8.491 6.640 1.00 93.50 132 GLY A C 1
ATOM 948 O O . GLY A 1 132 ? -16.443 -8.386 7.735 1.00 93.50 132 GLY A O 1
ATOM 949 N N . GLU A 1 133 ? -18.240 -8.061 6.448 1.00 95.12 133 GLU A N 1
ATOM 950 C CA . GLU A 1 133 ? -19.017 -7.379 7.498 1.00 95.12 133 GLU A CA 1
ATOM 951 C C . GLU A 1 133 ? -19.257 -8.259 8.730 1.00 95.12 133 GLU A C 1
ATOM 953 O O . GLU A 1 133 ? -19.130 -7.790 9.861 1.00 95.12 133 GLU A O 1
ATOM 958 N N . GLU A 1 134 ? -19.577 -9.534 8.508 1.00 94.44 134 GLU A N 1
ATOM 959 C CA . GLU A 1 134 ? -19.927 -10.493 9.561 1.00 94.44 134 GLU A CA 1
ATOM 960 C C . GLU A 1 134 ? -18.733 -10.810 10.472 1.00 94.44 134 GLU A C 1
ATOM 962 O O . GLU A 1 134 ? -18.900 -11.003 11.676 1.00 94.44 134 GLU A O 1
ATOM 967 N N . GLY A 1 135 ? -17.513 -10.791 9.924 1.00 96.12 135 GLY A N 1
ATOM 968 C CA . GLY A 1 135 ? -16.292 -11.070 10.674 1.00 96.12 135 GLY A CA 1
ATOM 969 C C . GLY A 1 135 ? -15.776 -9.898 11.515 1.00 96.12 135 GLY A C 1
ATOM 970 O O . GLY A 1 135 ? -14.919 -10.107 12.374 1.00 96.12 135 GLY A O 1
ATOM 971 N N . MET A 1 136 ? -16.295 -8.676 11.324 1.00 97.62 136 MET A N 1
ATOM 972 C CA . MET A 1 136 ? -15.759 -7.463 11.962 1.00 97.62 136 MET A CA 1
ATOM 973 C C . MET A 1 136 ? -15.796 -7.502 13.492 1.00 97.62 136 MET A C 1
ATOM 975 O O . MET A 1 136 ? -14.867 -7.023 14.139 1.00 97.62 136 MET A O 1
ATOM 979 N N . ALA A 1 137 ? -16.848 -8.072 14.085 1.00 93.81 137 ALA A N 1
ATOM 980 C CA . ALA A 1 137 ? -16.979 -8.154 15.541 1.00 93.81 137 ALA A CA 1
ATOM 981 C C . ALA A 1 137 ? -15.916 -9.066 16.183 1.00 93.81 137 ALA A C 1
ATOM 983 O O . ALA A 1 137 ? -15.538 -8.851 17.332 1.00 93.81 137 ALA A O 1
ATOM 984 N N . GLY A 1 138 ? -15.415 -10.055 15.435 1.00 96.56 138 GLY A N 1
ATOM 985 C CA . GLY A 1 138 ? -14.412 -11.017 15.893 1.00 96.56 138 GLY A CA 1
ATOM 986 C C . GLY A 1 138 ? -12.963 -10.547 15.751 1.00 96.56 138 GLY A C 1
ATOM 987 O O . GLY A 1 138 ? -12.059 -11.340 15.983 1.00 96.56 138 GLY A O 1
ATOM 988 N N . LEU A 1 139 ? -12.723 -9.294 15.345 1.00 97.88 139 LEU A N 1
ATOM 989 C CA . LEU A 1 139 ? -11.368 -8.786 15.106 1.00 97.88 139 LEU A CA 1
ATOM 990 C C . LEU A 1 139 ? -10.672 -8.211 16.344 1.00 97.88 139 LEU A C 1
ATOM 992 O O . LEU A 1 139 ? -9.493 -7.879 16.268 1.00 97.88 139 LEU A O 1
ATOM 996 N N . VAL A 1 140 ? -11.369 -8.061 17.471 1.00 98.19 140 VAL A N 1
ATOM 997 C CA . VAL A 1 140 ? -10.749 -7.556 18.705 1.00 98.19 140 VAL A CA 1
ATOM 998 C C . VAL A 1 140 ? -9.623 -8.498 19.141 1.00 98.19 140 VAL A C 1
ATOM 1000 O O . VAL A 1 140 ? -9.825 -9.704 19.251 1.00 98.19 140 VAL A O 1
ATOM 1003 N N . GLY A 1 141 ? -8.436 -7.940 19.380 1.00 97.94 141 GLY A N 1
ATOM 1004 C CA . GLY A 1 141 ? -7.214 -8.676 19.706 1.00 97.94 141 GLY A CA 1
ATOM 1005 C C . GLY A 1 141 ? -6.388 -9.112 18.492 1.00 97.94 141 GLY A C 1
ATOM 1006 O O . GLY A 1 141 ? -5.194 -9.351 18.654 1.00 97.94 141 GLY A O 1
ATOM 1007 N N . ALA A 1 142 ? -6.976 -9.155 17.292 1.00 98.25 142 ALA A N 1
ATOM 1008 C CA . ALA A 1 142 ? -6.242 -9.429 16.060 1.00 98.25 142 ALA A CA 1
ATOM 1009 C C . ALA A 1 142 ? -5.354 -8.238 15.661 1.00 98.25 142 ALA A C 1
ATOM 1011 O O . ALA A 1 142 ? -5.447 -7.132 16.208 1.00 98.25 142 ALA A O 1
ATOM 1012 N N . VAL A 1 143 ? -4.492 -8.461 14.673 1.00 98.50 143 VAL A N 1
ATOM 1013 C CA . VAL A 1 143 ? -3.577 -7.452 14.147 1.00 98.50 143 VAL A CA 1
ATOM 1014 C C . VAL A 1 143 ? -4.063 -6.978 12.788 1.00 98.50 143 VAL A C 1
ATOM 1016 O O . VAL A 1 143 ? -4.264 -7.769 11.871 1.00 98.50 143 VAL A O 1
ATOM 1019 N N . LEU A 1 144 ? -4.254 -5.667 12.671 1.00 98.38 144 LEU A N 1
ATOM 1020 C CA . LEU A 1 144 ? -4.473 -4.973 11.415 1.00 98.38 144 LEU A CA 1
ATOM 1021 C C . LEU A 1 144 ? -3.123 -4.557 10.834 1.00 98.38 144 LEU A C 1
ATOM 1023 O O . LEU A 1 144 ? -2.406 -3.735 11.410 1.00 98.38 144 LEU A O 1
ATOM 1027 N N . HIS A 1 145 ? -2.821 -5.048 9.646 1.00 98.44 145 HIS A N 1
ATOM 1028 C CA . HIS A 1 145 ? -1.647 -4.656 8.890 1.00 98.44 145 HIS A CA 1
ATOM 1029 C C . HIS A 1 145 ? -2.018 -3.653 7.804 1.00 98.44 145 HIS A C 1
ATOM 1031 O O . HIS A 1 145 ? -2.959 -3.848 7.032 1.00 98.44 145 HIS A O 1
ATOM 1037 N N . GLU A 1 146 ? -1.259 -2.564 7.747 1.00 97.44 146 GLU A N 1
ATOM 1038 C CA . GLU A 1 146 ? -1.303 -1.539 6.711 1.00 97.44 146 GLU A CA 1
ATOM 1039 C C . GLU A 1 146 ? -0.112 -1.750 5.767 1.00 97.44 146 GLU A C 1
ATOM 1041 O O . GLU A 1 146 ? 0.988 -1.303 6.103 1.00 97.44 146 GLU A O 1
ATOM 1046 N N . PRO A 1 147 ? -0.302 -2.418 4.610 1.00 98.19 147 PRO A N 1
ATOM 1047 C CA . PRO A 1 147 ? 0.740 -2.544 3.600 1.00 98.19 147 PRO A CA 1
ATOM 1048 C C . PRO A 1 147 ? 1.275 -1.180 3.175 1.00 98.19 147 PRO A C 1
ATOM 1050 O O . PRO A 1 147 ? 0.521 -0.201 3.075 1.00 98.19 147 PRO A O 1
ATOM 1053 N N . ASP A 1 148 ? 2.574 -1.137 2.903 1.00 98.38 148 ASP A N 1
ATOM 1054 C CA . ASP A 1 148 ? 3.249 0.047 2.404 1.00 98.38 148 ASP A CA 1
ATOM 1055 C C . ASP A 1 148 ? 2.677 0.498 1.050 1.00 98.38 148 ASP A C 1
ATOM 1057 O O . ASP A 1 148 ? 2.144 -0.294 0.261 1.00 98.38 148 ASP A O 1
ATOM 1061 N N . GLY A 1 149 ? 2.797 1.794 0.760 1.00 98.19 149 GLY A N 1
ATOM 1062 C CA . GLY A 1 149 ? 2.355 2.357 -0.506 1.00 98.19 149 GLY A CA 1
ATOM 1063 C C . GLY A 1 149 ? 2.960 1.643 -1.719 1.00 98.19 149 GLY A C 1
ATOM 1064 O O . GLY A 1 149 ? 2.239 1.428 -2.691 1.00 98.19 149 GLY A O 1
ATOM 1065 N N . ALA A 1 150 ? 4.228 1.224 -1.673 1.00 98.62 150 ALA A N 1
ATOM 1066 C CA . ALA A 1 150 ? 4.872 0.500 -2.766 1.00 98.62 150 ALA A CA 1
ATOM 1067 C C . ALA A 1 150 ? 4.220 -0.870 -3.004 1.00 98.62 150 ALA A C 1
ATOM 1069 O O . ALA A 1 150 ? 3.923 -1.210 -4.148 1.00 98.62 150 ALA A O 1
ATOM 1070 N N . VAL A 1 151 ? 3.904 -1.613 -1.936 1.00 98.69 151 VAL A N 1
ATOM 1071 C CA . VAL A 1 151 ? 3.185 -2.900 -2.019 1.00 98.69 151 VAL A CA 1
ATOM 1072 C C . VAL A 1 151 ? 1.812 -2.704 -2.659 1.00 98.69 151 VAL A C 1
ATOM 1074 O O . VAL A 1 151 ? 1.418 -3.458 -3.550 1.00 98.69 151 VAL A O 1
ATOM 1077 N N . ILE A 1 152 ? 1.097 -1.652 -2.251 1.00 98.06 152 ILE A N 1
ATOM 1078 C CA . ILE A 1 152 ? -0.225 -1.326 -2.795 1.00 98.06 152 ILE A CA 1
ATOM 1079 C C . ILE A 1 152 ? -0.127 -0.956 -4.276 1.00 98.06 152 ILE A C 1
ATOM 1081 O O . ILE A 1 152 ? -0.900 -1.460 -5.090 1.00 98.06 152 ILE A O 1
ATOM 1085 N N . ARG A 1 153 ? 0.812 -0.076 -4.643 1.00 98.00 153 ARG A N 1
ATOM 1086 C CA . ARG A 1 153 ? 0.980 0.395 -6.024 1.00 98.00 153 ARG A CA 1
ATOM 1087 C C . ARG A 1 153 ? 1.467 -0.713 -6.957 1.00 98.00 153 ARG A C 1
ATOM 1089 O O . ARG A 1 153 ? 1.032 -0.725 -8.100 1.00 98.00 153 ARG A O 1
ATOM 1096 N N . ALA A 1 154 ? 2.253 -1.673 -6.470 1.00 98.44 154 ALA A N 1
ATOM 1097 C CA . ALA A 1 154 ? 2.655 -2.862 -7.224 1.00 98.44 154 ALA A CA 1
ATOM 1098 C C . ALA A 1 154 ? 1.541 -3.928 -7.351 1.00 98.44 154 ALA A C 1
ATOM 1100 O O . ALA A 1 154 ? 1.707 -4.924 -8.057 1.00 98.44 154 ALA A O 1
ATOM 1101 N N . GLY A 1 155 ? 0.399 -3.747 -6.675 1.00 97.81 155 GLY A N 1
ATOM 1102 C CA . GLY A 1 155 ? -0.694 -4.724 -6.662 1.00 97.81 155 GLY A CA 1
ATOM 1103 C C . GLY A 1 155 ? -0.363 -6.000 -5.883 1.00 97.81 155 GLY A C 1
ATOM 1104 O O . GLY A 1 155 ? -0.933 -7.045 -6.167 1.00 97.81 155 GLY A O 1
ATOM 1105 N N . LEU A 1 156 ? 0.566 -5.938 -4.926 1.00 98.62 156 LEU A N 1
ATOM 1106 C CA . LEU A 1 156 ? 1.114 -7.105 -4.223 1.00 98.62 156 LEU A CA 1
ATOM 1107 C C . LEU A 1 156 ? 0.459 -7.355 -2.855 1.00 98.62 156 LEU A C 1
ATOM 1109 O O . LEU A 1 156 ? 1.028 -8.034 -2.011 1.00 98.62 156 LEU A O 1
ATOM 1113 N N . VAL A 1 157 ? -0.721 -6.788 -2.586 1.00 98.44 157 VAL A N 1
ATOM 1114 C CA . VAL A 1 157 ? -1.363 -6.892 -1.261 1.00 98.44 157 VAL A CA 1
ATOM 1115 C C . VAL A 1 157 ? -1.712 -8.340 -0.912 1.00 98.44 157 VAL A C 1
ATOM 1117 O O . VAL A 1 157 ? -1.452 -8.773 0.209 1.00 98.44 157 VAL A O 1
ATOM 1120 N N . THR A 1 158 ? -2.278 -9.104 -1.847 1.00 98.44 158 THR A N 1
ATOM 1121 C CA . THR A 1 158 ? -2.607 -10.512 -1.588 1.00 98.44 158 THR A CA 1
ATOM 1122 C C . THR A 1 158 ? -1.405 -11.437 -1.767 1.00 98.44 158 THR A C 1
ATOM 1124 O O . THR A 1 158 ? -1.310 -12.421 -1.041 1.00 98.44 158 THR A O 1
ATOM 1127 N N . ASP A 1 159 ? -0.432 -11.083 -2.619 1.00 98.56 159 ASP A N 1
ATOM 1128 C CA . ASP A 1 159 ? 0.886 -11.735 -2.640 1.00 98.56 159 ASP A CA 1
ATOM 1129 C C . ASP A 1 159 ? 1.573 -11.623 -1.263 1.00 98.56 159 ASP A C 1
ATOM 1131 O O . ASP A 1 159 ? 2.112 -12.605 -0.756 1.00 98.56 159 ASP A O 1
ATOM 1135 N N . LEU A 1 160 ? 1.496 -10.451 -0.618 1.00 98.56 160 LEU A N 1
ATOM 1136 C CA . LEU A 1 160 ? 2.039 -10.220 0.721 1.00 98.56 160 LEU A CA 1
ATOM 1137 C C . LEU A 1 160 ? 1.359 -11.122 1.753 1.00 98.56 160 LEU A C 1
ATOM 1139 O O . LEU A 1 160 ? 2.040 -11.836 2.484 1.00 98.56 160 LEU A O 1
ATOM 1143 N N . ALA A 1 161 ? 0.026 -11.140 1.777 1.00 98.19 161 ALA A N 1
ATOM 1144 C CA . ALA A 1 161 ? -0.729 -12.000 2.685 1.00 98.19 161 ALA A CA 1
ATOM 1145 C C . ALA A 1 161 ? -0.399 -13.488 2.494 1.00 98.19 161 ALA A C 1
ATOM 1147 O O . ALA A 1 161 ? -0.226 -14.205 3.476 1.00 98.19 161 ALA A O 1
ATOM 1148 N N . ALA A 1 162 ? -0.280 -13.942 1.243 1.00 97.56 162 ALA A N 1
ATOM 1149 C CA . ALA A 1 162 ? 0.073 -15.322 0.916 1.00 97.56 162 ALA A CA 1
ATOM 1150 C C . ALA A 1 162 ? 1.531 -15.674 1.264 1.00 97.56 162 ALA A C 1
ATOM 1152 O O . ALA A 1 162 ? 1.845 -16.844 1.467 1.00 97.56 162 ALA A O 1
ATOM 1153 N N . SER A 1 163 ? 2.422 -14.679 1.337 1.00 97.12 163 SER A N 1
ATOM 1154 C CA . SER A 1 163 ? 3.822 -14.878 1.730 1.00 97.12 163 SER A CA 1
ATOM 1155 C C . SER A 1 163 ? 4.004 -15.130 3.229 1.00 97.12 163 SER A C 1
ATOM 1157 O O . SER A 1 163 ? 5.042 -15.645 3.651 1.00 97.12 163 SER A O 1
ATOM 1159 N N . TRP A 1 164 ? 3.016 -14.765 4.049 1.00 97.44 164 TRP A N 1
ATOM 1160 C CA . TRP A 1 164 ? 3.112 -14.896 5.496 1.00 97.44 164 TRP A CA 1
ATOM 1161 C C . TRP A 1 164 ? 2.829 -16.327 5.966 1.00 97.44 164 TRP A C 1
ATOM 1163 O O . TRP A 1 164 ? 1.933 -16.993 5.451 1.00 97.44 164 TRP A O 1
ATOM 1173 N N . PRO A 1 165 ? 3.540 -16.807 7.004 1.00 95.31 165 PRO A N 1
ATOM 1174 C CA . PRO A 1 165 ? 3.348 -18.155 7.539 1.00 95.31 165 PRO A CA 1
ATOM 1175 C C . PRO A 1 165 ? 2.103 -18.285 8.433 1.00 95.31 165 PRO A C 1
ATOM 1177 O O . PRO A 1 165 ? 1.840 -19.362 8.965 1.00 95.31 165 PRO A O 1
ATOM 1180 N N . VAL A 1 166 ? 1.359 -17.195 8.645 1.00 96.12 166 VAL A N 1
ATOM 1181 C CA . VAL A 1 166 ? 0.161 -17.153 9.491 1.00 96.12 166 VAL A CA 1
ATOM 1182 C C . VAL A 1 166 ? -1.093 -16.951 8.640 1.00 96.12 166 VAL A C 1
ATOM 1184 O O . VAL A 1 166 ? -1.033 -16.241 7.632 1.00 96.12 166 VAL A O 1
ATOM 1187 N N . PRO A 1 167 ? -2.249 -17.511 9.049 1.00 95.69 167 PRO A N 1
ATOM 1188 C CA . PRO A 1 167 ? -3.511 -17.255 8.369 1.00 95.69 167 PRO A CA 1
ATOM 1189 C C . PRO A 1 167 ? -3.786 -15.755 8.291 1.00 95.69 167 PRO A C 1
ATOM 1191 O O . PRO A 1 167 ? -3.924 -15.085 9.314 1.00 95.69 167 PRO A O 1
ATOM 1194 N N . THR A 1 168 ? -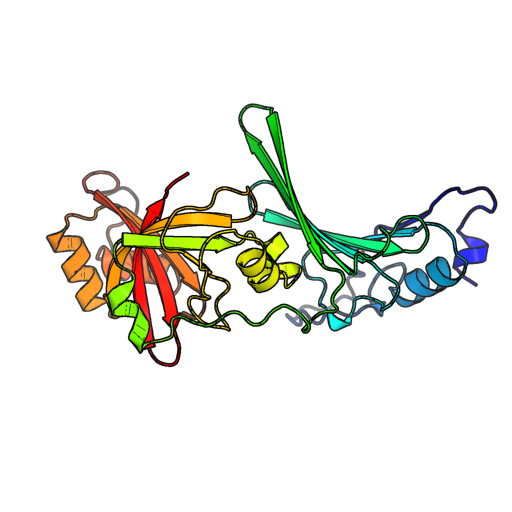3.865 -15.239 7.071 1.00 97.94 168 THR A N 1
ATOM 1195 C CA . THR A 1 168 ? -4.024 -13.811 6.810 1.00 97.94 168 THR A CA 1
ATOM 1196 C C . THR A 1 168 ? -5.202 -13.608 5.883 1.00 97.94 168 THR A C 1
ATOM 1198 O O . THR A 1 168 ? -5.358 -14.322 4.895 1.00 97.94 168 THR A O 1
ATOM 1201 N N . ARG A 1 169 ? -6.048 -12.639 6.216 1.00 98.25 169 ARG A N 1
ATOM 1202 C CA . ARG A 1 169 ? -7.235 -12.279 5.439 1.00 98.25 169 ARG A CA 1
ATOM 1203 C C . ARG A 1 169 ? -7.162 -10.823 5.024 1.00 98.25 169 ARG A C 1
ATOM 1205 O O . ARG A 1 169 ? -6.523 -10.014 5.692 1.00 98.25 169 ARG A O 1
ATOM 1212 N N . GLN A 1 170 ? -7.849 -10.462 3.953 1.00 98.25 170 GLN A N 1
ATOM 1213 C CA . GLN A 1 170 ? -8.107 -9.055 3.661 1.00 98.25 170 GLN A CA 1
ATOM 1214 C C . GLN A 1 170 ? -9.182 -8.537 4.616 1.00 98.25 170 GLN A C 1
ATOM 1216 O O . GLN A 1 170 ? -10.115 -9.263 4.953 1.00 98.25 170 GLN A O 1
ATOM 1221 N N . LEU A 1 171 ? -9.109 -7.277 5.041 1.00 97.75 171 LEU A N 1
ATOM 1222 C CA . LEU A 1 171 ? -10.229 -6.673 5.771 1.00 97.75 171 LEU A CA 1
ATOM 1223 C C . LEU A 1 171 ? -11.476 -6.609 4.868 1.00 97.75 171 LEU A C 1
ATOM 1225 O O . LEU A 1 171 ? -12.581 -6.961 5.274 1.00 97.75 171 LEU A O 1
ATOM 1229 N N . ASP A 1 172 ? -11.263 -6.184 3.625 1.00 96.88 172 ASP A N 1
ATOM 1230 C CA . ASP A 1 172 ? -12.227 -6.121 2.527 1.00 96.88 172 ASP A CA 1
ATOM 1231 C C . ASP A 1 172 ? -11.432 -6.153 1.206 1.00 96.88 172 ASP A C 1
ATOM 1233 O O . ASP A 1 172 ? -10.359 -5.546 1.170 1.00 96.88 172 ASP A O 1
ATOM 1237 N N . PRO A 1 173 ? -11.910 -6.794 0.121 1.00 94.50 173 PRO A N 1
ATOM 1238 C CA . PRO A 1 173 ? -11.144 -6.926 -1.128 1.00 94.50 173 PRO A CA 1
ATOM 1239 C C . PRO A 1 173 ? -10.745 -5.595 -1.781 1.00 94.50 173 PRO A C 1
ATOM 1241 O O . PRO A 1 173 ? -9.824 -5.539 -2.591 1.00 94.50 173 PRO A O 1
ATOM 1244 N N . HIS A 1 174 ? -11.449 -4.506 -1.464 1.00 91.81 174 HIS A N 1
ATOM 1245 C CA . HIS A 1 174 ? -11.173 -3.175 -2.007 1.00 91.81 174 HIS A CA 1
ATOM 1246 C C . HIS A 1 174 ? -10.388 -2.286 -1.041 1.00 91.81 174 HIS A C 1
ATOM 1248 O O . HIS A 1 174 ? -10.072 -1.133 -1.360 1.00 91.81 174 HIS A O 1
ATOM 1254 N N . LEU A 1 175 ? -10.090 -2.789 0.155 1.00 92.81 175 LEU A N 1
ATOM 1255 C CA . LEU A 1 175 ? -9.304 -2.096 1.153 1.00 92.81 175 LEU A CA 1
ATOM 1256 C C . LEU A 1 175 ? -7.969 -2.814 1.275 1.00 92.81 175 LEU A C 1
ATOM 1258 O O . LEU A 1 175 ? -7.907 -3.943 1.739 1.00 92.81 175 LEU A O 1
ATOM 1262 N N . ALA A 1 176 ? -6.886 -2.132 0.912 1.00 95.75 176 ALA A N 1
ATOM 1263 C CA . ALA A 1 176 ? -5.532 -2.621 1.142 1.00 95.75 176 ALA A CA 1
ATOM 1264 C C . ALA A 1 176 ? -5.178 -2.606 2.643 1.00 95.75 176 ALA A C 1
ATOM 1266 O O . ALA A 1 176 ? -4.373 -1.796 3.098 1.00 95.75 176 ALA A O 1
ATOM 1267 N N . TYR A 1 177 ? -5.854 -3.455 3.408 1.00 97.94 177 TYR A N 1
ATOM 1268 C CA . TYR A 1 177 ? -5.630 -3.773 4.805 1.00 97.94 177 TYR A CA 1
ATOM 1269 C C . TYR A 1 177 ? -5.687 -5.288 4.939 1.00 97.94 177 TYR A C 1
ATOM 1271 O O . TYR A 1 177 ? -6.623 -5.924 4.449 1.00 97.94 177 TYR A O 1
ATOM 1279 N N . LEU A 1 178 ? -4.696 -5.843 5.624 1.00 98.38 178 LEU A N 1
ATOM 1280 C CA . LEU A 1 178 ? -4.638 -7.258 5.956 1.00 98.38 178 LEU A CA 1
ATOM 1281 C C . LEU A 1 178 ? -4.938 -7.436 7.442 1.00 98.38 178 LEU A C 1
ATOM 1283 O O . LEU A 1 178 ? -4.739 -6.521 8.241 1.00 98.38 178 LEU A O 1
ATOM 1287 N N . VAL A 1 179 ? -5.452 -8.602 7.803 1.00 98.38 179 VAL A N 1
ATOM 1288 C CA . VAL A 1 179 ? -5.758 -8.976 9.177 1.00 98.38 179 VAL A CA 1
ATOM 1289 C C . VAL A 1 179 ? -5.165 -10.346 9.451 1.00 98.38 179 VAL A C 1
ATOM 1291 O O . VAL A 1 179 ? -5.468 -11.306 8.740 1.00 98.38 179 VAL A O 1
ATOM 1294 N N . ALA A 1 180 ? -4.359 -10.431 10.501 1.00 98.19 180 ALA A N 1
ATOM 1295 C CA . ALA A 1 180 ? -3.739 -11.660 10.976 1.00 98.19 180 ALA A CA 1
ATOM 1296 C C . ALA A 1 180 ? -4.032 -11.854 12.476 1.00 98.19 180 ALA A C 1
ATOM 1298 O O . ALA A 1 180 ? -4.268 -10.873 13.188 1.00 98.19 180 ALA A O 1
ATOM 1299 N N . PRO A 1 181 ? -4.041 -13.098 12.987 1.00 97.25 181 PRO A N 1
ATOM 1300 C CA . PRO A 1 181 ? -4.248 -13.356 14.412 1.00 97.25 181 PRO A CA 1
ATOM 1301 C C . PRO A 1 181 ? -3.085 -12.846 15.274 1.00 97.25 181 PRO A C 1
ATOM 1303 O O . PRO A 1 181 ? -3.301 -12.441 16.409 1.00 97.25 181 PRO A O 1
ATOM 1306 N N . GLU A 1 182 ? -1.873 -12.833 14.720 1.00 95.44 182 GLU A N 1
ATOM 1307 C CA . GLU A 1 182 ? -0.628 -12.457 15.393 1.00 95.44 182 GLU A CA 1
ATOM 1308 C C . GLU A 1 182 ? 0.149 -11.443 14.538 1.00 95.44 182 GLU A C 1
ATOM 1310 O O . GLU A 1 182 ? -0.060 -11.373 13.319 1.00 95.44 182 GLU A O 1
ATOM 1315 N N . PRO A 1 183 ? 1.043 -10.636 15.139 1.00 95.50 183 PRO A N 1
ATOM 1316 C CA . PRO A 1 183 ? 1.837 -9.684 14.384 1.00 95.50 183 PRO A CA 1
ATOM 1317 C C . PRO A 1 183 ? 2.834 -10.393 13.468 1.00 95.50 183 PRO A C 1
ATOM 1319 O O . PRO A 1 183 ? 3.502 -11.354 13.842 1.00 95.50 183 PRO A O 1
ATOM 1322 N N . VAL A 1 184 ? 2.963 -9.842 12.266 1.00 95.19 184 VAL A N 1
ATOM 1323 C CA . VAL A 1 184 ? 3.990 -10.201 11.284 1.00 95.19 184 VAL A CA 1
ATOM 1324 C C . VAL A 1 184 ? 4.848 -8.969 11.046 1.00 95.19 184 VAL A C 1
ATOM 1326 O O . VAL A 1 184 ? 4.304 -7.897 10.775 1.00 95.19 184 VAL A O 1
ATOM 1329 N N . HIS A 1 185 ? 6.164 -9.122 11.183 1.00 91.25 185 HIS A N 1
ATOM 1330 C CA . HIS A 1 185 ? 7.146 -8.056 11.007 1.00 91.25 185 HIS A CA 1
ATOM 1331 C C . HIS A 1 185 ? 8.028 -8.377 9.800 1.00 91.25 185 HIS A C 1
ATOM 1333 O O . HIS A 1 185 ? 8.891 -9.248 9.874 1.00 91.25 185 HIS A O 1
ATOM 1339 N N . ASP A 1 186 ? 7.806 -7.676 8.693 1.00 89.94 186 ASP A N 1
ATOM 1340 C CA . ASP A 1 186 ? 8.484 -7.924 7.415 1.00 89.94 186 ASP A CA 1
ATOM 1341 C C . ASP A 1 186 ? 9.023 -6.648 6.743 1.00 89.94 186 ASP A C 1
ATOM 1343 O O . ASP A 1 186 ? 9.659 -6.721 5.695 1.00 89.94 186 ASP A O 1
ATOM 1347 N N . GLY A 1 187 ? 8.770 -5.474 7.333 1.00 94.50 187 GLY A N 1
ATOM 1348 C CA . GLY A 1 187 ? 9.137 -4.173 6.768 1.00 94.50 187 GLY A CA 1
ATOM 1349 C C . GLY A 1 187 ? 8.305 -3.747 5.550 1.00 94.50 187 GLY A C 1
ATOM 1350 O O . GLY A 1 187 ? 8.570 -2.692 4.981 1.00 94.50 187 GLY A O 1
ATOM 1351 N N . LEU A 1 188 ? 7.302 -4.533 5.154 1.00 97.81 188 LEU A N 1
ATOM 1352 C CA . LEU A 1 188 ? 6.413 -4.286 4.014 1.00 97.81 188 LEU A CA 1
ATOM 1353 C C . LEU A 1 188 ? 5.018 -3.824 4.451 1.00 97.81 188 LEU A C 1
ATOM 1355 O O . LEU A 1 188 ? 4.256 -3.307 3.631 1.00 97.81 188 LEU A O 1
ATOM 1359 N N . ALA A 1 189 ? 4.678 -3.980 5.733 1.00 97.38 189 ALA A N 1
ATOM 1360 C CA . ALA A 1 189 ? 3.459 -3.456 6.335 1.00 97.38 189 ALA A CA 1
ATOM 1361 C C . ALA A 1 189 ? 3.695 -2.926 7.759 1.00 97.38 189 ALA A C 1
ATOM 1363 O O . ALA A 1 189 ? 4.527 -3.439 8.506 1.00 97.38 189 ALA A O 1
ATOM 1364 N N . ARG A 1 190 ? 2.907 -1.922 8.165 1.00 96.06 190 ARG A N 1
ATOM 1365 C CA . ARG A 1 190 ? 2.821 -1.479 9.568 1.00 96.06 190 ARG A CA 1
ATOM 1366 C C . ARG A 1 190 ? 1.743 -2.253 10.307 1.00 96.06 190 ARG A C 1
ATOM 1368 O O . ARG A 1 190 ? 0.613 -2.341 9.824 1.00 96.06 190 ARG A O 1
ATOM 1375 N N . ALA A 1 191 ? 2.062 -2.759 11.489 1.00 97.25 191 ALA A N 1
ATOM 1376 C CA . ALA A 1 191 ? 1.162 -3.582 12.285 1.00 97.25 191 ALA A CA 1
ATOM 1377 C C . ALA A 1 191 ? 0.501 -2.764 13.400 1.00 97.25 191 ALA A C 1
ATOM 1379 O O . ALA A 1 191 ? 1.161 -2.020 14.117 1.00 97.25 191 ALA A O 1
ATOM 1380 N N . HIS A 1 192 ? -0.807 -2.929 13.579 1.00 98.00 192 HIS A N 1
ATOM 1381 C CA . HIS A 1 192 ? -1.540 -2.322 14.682 1.00 98.00 192 HIS A CA 1
ATOM 1382 C C . HIS A 1 192 ? -2.440 -3.363 15.345 1.00 98.00 192 HIS A C 1
ATOM 1384 O O . HIS A 1 192 ? -3.202 -4.051 14.668 1.00 98.00 192 HIS A O 1
ATOM 1390 N N . ARG A 1 193 ? -2.406 -3.463 16.671 1.00 98.44 193 ARG A N 1
ATOM 1391 C CA . ARG A 1 193 ? -3.354 -4.285 17.428 1.00 98.44 193 ARG A CA 1
ATOM 1392 C C . ARG A 1 193 ? -4.729 -3.637 17.404 1.00 98.44 193 ARG A C 1
ATOM 1394 O O . ARG A 1 193 ? -4.835 -2.436 17.637 1.00 98.44 193 ARG A O 1
ATOM 1401 N N . ILE A 1 194 ? -5.767 -4.420 17.130 1.00 98.62 194 ILE A N 1
ATOM 1402 C CA . ILE A 1 194 ? -7.157 -3.964 17.160 1.00 98.62 194 ILE A CA 1
ATOM 1403 C C . ILE A 1 194 ? -7.669 -4.073 18.598 1.00 98.62 194 ILE A C 1
ATOM 1405 O O . ILE A 1 194 ? -7.897 -5.169 19.103 1.00 98.62 194 ILE A O 1
ATOM 1409 N N . GLU A 1 195 ? -7.876 -2.933 19.249 1.00 98.06 195 GLU A N 1
ATOM 1410 C CA . GLU A 1 195 ? -8.341 -2.858 20.641 1.00 98.06 195 GLU A CA 1
ATOM 1411 C C . GLU A 1 195 ? -9.868 -2.892 20.732 1.00 98.06 195 GLU A C 1
ATOM 1413 O O . GLU A 1 195 ? -10.446 -3.472 21.650 1.00 98.06 195 GLU A O 1
ATOM 1418 N N . ALA A 1 196 ? -10.539 -2.265 19.765 1.00 97.81 196 ALA A N 1
ATOM 1419 C CA . ALA A 1 196 ? -11.991 -2.234 19.691 1.00 97.81 196 ALA A CA 1
ATOM 1420 C C . ALA A 1 196 ? -12.472 -2.027 18.254 1.00 97.81 196 ALA A C 1
ATOM 1422 O O . ALA A 1 196 ? -11.809 -1.395 17.430 1.00 97.81 196 ALA A O 1
ATOM 1423 N N . VAL A 1 197 ? -13.678 -2.515 17.967 1.00 98.00 197 VAL A N 1
ATOM 1424 C CA . VAL A 1 197 ? -14.366 -2.289 16.693 1.00 98.00 197 VAL A CA 1
ATOM 1425 C C . VAL A 1 197 ? -15.683 -1.577 16.965 1.00 98.00 197 VAL A C 1
ATOM 1427 O O . VAL A 1 197 ? -16.546 -2.072 17.688 1.00 98.00 197 VAL A O 1
ATOM 1430 N N . HIS A 1 198 ? -15.850 -0.401 16.368 1.00 96.69 198 HIS A N 1
ATOM 1431 C CA . HIS A 1 198 ? -17.056 0.408 16.485 1.00 96.69 198 HIS A CA 1
ATOM 1432 C C . HIS A 1 198 ? -17.761 0.538 15.137 1.00 96.69 198 HIS A C 1
ATOM 1434 O O . HIS A 1 198 ? -17.126 0.613 14.084 1.00 96.69 198 HIS A O 1
ATOM 1440 N N . GLY A 1 199 ? -19.086 0.687 15.165 1.00 96.31 199 GLY A N 1
ATOM 1441 C CA . GLY A 1 199 ? -19.806 1.250 14.024 1.00 96.31 199 GLY A CA 1
ATOM 1442 C C . GLY A 1 199 ? -19.411 2.716 13.812 1.00 96.31 199 GLY A C 1
ATOM 1443 O O . GLY A 1 199 ? -19.303 3.488 14.771 1.00 96.31 199 GLY A O 1
ATOM 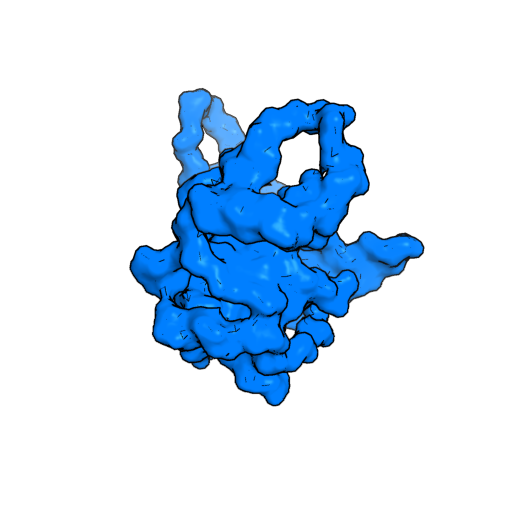1444 N N . PHE A 1 200 ? -19.212 3.133 12.561 1.00 96.56 200 PHE A N 1
ATOM 1445 C CA . PHE A 1 200 ? -18.816 4.506 12.250 1.00 96.56 200 PHE A CA 1
ATOM 1446 C C . PHE A 1 200 ? -20.018 5.462 12.289 1.00 96.56 200 PHE A C 1
ATOM 1448 O O . PHE A 1 200 ? -20.661 5.752 11.277 1.00 96.56 200 PHE A O 1
ATOM 1455 N N . HIS A 1 201 ? -20.303 5.974 13.488 1.00 95.56 201 HIS A N 1
ATOM 1456 C CA . HIS A 1 201 ? -21.283 7.031 13.729 1.00 95.56 201 HIS A CA 1
ATOM 1457 C C . HIS A 1 201 ? -20.667 8.131 14.601 1.00 95.56 201 HIS A C 1
ATOM 1459 O O . HIS A 1 201 ? -20.323 7.895 15.760 1.00 95.56 201 HIS A O 1
ATOM 1465 N N . LEU A 1 202 ? -20.583 9.362 14.082 1.00 94.44 202 LEU A N 1
ATOM 1466 C CA . LEU A 1 202 ? -19.865 10.470 14.733 1.00 94.44 202 LEU A CA 1
ATOM 1467 C C . LEU A 1 202 ? -20.334 10.748 16.170 1.00 94.44 202 LEU A C 1
ATOM 1469 O O . LEU A 1 202 ? -19.505 10.950 17.051 1.00 94.44 202 LEU A O 1
ATOM 1473 N N . ALA A 1 203 ? -21.645 10.709 16.442 1.00 93.56 203 ALA A N 1
ATOM 1474 C CA . ALA A 1 203 ? -22.153 10.910 17.805 1.00 93.56 203 ALA A CA 1
ATOM 1475 C C . ALA A 1 203 ? -21.716 9.801 18.783 1.00 93.56 203 ALA A C 1
ATOM 1477 O O . ALA A 1 203 ? -21.396 10.091 19.934 1.00 93.56 203 ALA A O 1
ATOM 1478 N N . SER A 1 204 ? -21.664 8.547 18.319 1.00 94.62 204 SER A N 1
ATOM 1479 C CA . SER A 1 204 ? -21.223 7.407 19.125 1.00 94.62 204 SER A CA 1
ATOM 1480 C C . SER A 1 204 ? -19.724 7.481 19.394 1.00 94.62 204 SER A C 1
ATOM 1482 O O . SER A 1 204 ? -19.310 7.295 20.531 1.00 94.62 204 SER A O 1
ATOM 1484 N N . LEU A 1 205 ? -18.927 7.849 18.387 1.00 96.62 205 LEU A N 1
ATOM 1485 C CA . LEU A 1 205 ? -17.489 8.063 18.554 1.00 96.62 205 LEU A CA 1
ATOM 1486 C C . LEU A 1 205 ? -17.178 9.254 19.464 1.00 96.62 205 LEU A C 1
ATOM 1488 O O . LEU A 1 205 ? -16.277 9.178 20.288 1.00 96.62 205 LEU A O 1
ATOM 1492 N N . ARG A 1 206 ? -17.947 10.345 19.390 1.00 95.25 206 ARG A N 1
ATOM 1493 C CA . ARG A 1 206 ? -17.812 11.468 20.330 1.00 95.25 206 ARG A CA 1
ATOM 1494 C C . ARG A 1 206 ? -18.088 11.043 21.774 1.00 95.25 206 ARG A C 1
ATOM 1496 O O . ARG A 1 206 ? -17.403 11.501 22.686 1.00 95.25 206 ARG A O 1
ATOM 1503 N N . ARG A 1 207 ? -19.099 10.195 21.988 1.00 94.62 207 ARG A N 1
ATOM 1504 C CA . ARG A 1 207 ? -19.407 9.635 23.309 1.00 94.62 207 ARG A CA 1
ATOM 1505 C C . ARG A 1 207 ? -18.270 8.737 23.801 1.00 94.62 207 ARG A C 1
ATOM 1507 O O . ARG A 1 207 ? -17.764 9.007 24.883 1.00 94.62 207 ARG A O 1
ATOM 1514 N N . TRP A 1 208 ? -17.819 7.788 22.976 1.00 95.62 208 TRP A N 1
ATOM 1515 C CA . TRP A 1 208 ? -16.659 6.934 23.266 1.00 95.62 208 TRP A CA 1
ATOM 1516 C C . TRP A 1 208 ? -15.442 7.772 23.668 1.00 95.62 208 TRP A C 1
ATOM 1518 O O . TRP A 1 208 ? -14.921 7.599 24.762 1.00 95.62 208 TRP A O 1
ATOM 1528 N N . ALA A 1 209 ? -15.069 8.773 22.863 1.00 94.44 209 ALA A N 1
ATOM 1529 C CA . ALA A 1 209 ? -13.916 9.624 23.143 1.00 94.44 209 ALA A CA 1
ATOM 1530 C C . ALA A 1 209 ? -14.031 10.347 24.495 1.00 94.44 209 ALA A C 1
ATOM 1532 O O . ALA A 1 209 ? -13.038 10.491 25.203 1.00 94.44 209 ALA A O 1
ATOM 1533 N N . LYS A 1 210 ? -15.237 10.783 24.883 1.00 92.94 210 LYS A N 1
ATOM 1534 C CA . LYS A 1 210 ? -15.481 11.395 26.196 1.00 92.94 210 LYS A CA 1
ATOM 1535 C C . LYS A 1 210 ? -15.370 10.372 27.331 1.00 92.94 210 LYS A C 1
ATOM 1537 O O . LYS A 1 210 ? -14.754 10.680 28.346 1.00 92.94 210 LYS A O 1
ATOM 1542 N N . GLU A 1 211 ? -15.971 9.197 27.169 1.00 94.06 211 GLU A N 1
ATOM 1543 C CA . GLU A 1 211 ? -16.000 8.122 28.172 1.00 94.06 211 GLU A CA 1
ATOM 1544 C C . GLU A 1 211 ? -14.607 7.540 28.430 1.00 94.06 211 GLU A C 1
ATOM 1546 O O . GLU A 1 211 ? -14.248 7.290 29.575 1.00 94.06 211 GLU A O 1
ATOM 1551 N N . THR A 1 212 ? -13.788 7.408 27.386 1.00 93.44 212 THR A N 1
ATOM 1552 C CA . THR A 1 212 ? -12.417 6.888 27.475 1.00 93.44 212 THR A CA 1
ATOM 1553 C C . THR A 1 212 ? -11.364 7.993 27.624 1.00 93.44 212 THR A C 1
ATOM 1555 O O . THR A 1 212 ? -10.169 7.732 27.492 1.00 93.44 212 THR A O 1
ATOM 1558 N N . GLY A 1 213 ? -11.786 9.247 27.826 1.00 92.12 213 GLY A N 1
ATOM 1559 C CA . GLY A 1 213 ? -10.894 10.385 28.067 1.00 92.12 213 GLY A CA 1
ATOM 1560 C C . GLY A 1 213 ? -9.918 10.706 26.927 1.00 92.12 213 GLY A C 1
ATOM 1561 O O . GLY A 1 213 ? -8.803 11.153 27.195 1.00 92.12 213 GLY A O 1
ATOM 1562 N N . VAL A 1 214 ? -10.293 10.471 25.666 1.00 92.50 214 VAL A N 1
ATOM 1563 C CA . VAL A 1 214 ? -9.449 10.746 24.492 1.00 92.50 214 VAL A CA 1
ATOM 1564 C C . VAL A 1 214 ? -9.307 12.254 24.290 1.00 92.50 214 VAL A C 1
ATOM 1566 O O . VAL A 1 214 ? -10.273 12.962 24.005 1.00 92.50 214 VAL A O 1
ATOM 1569 N N . GLY A 1 215 ? -8.073 12.739 24.424 1.00 89.88 215 GLY A N 1
ATOM 1570 C CA . GLY A 1 215 ? -7.702 14.141 24.210 1.00 89.88 215 GLY A CA 1
ATOM 1571 C C . GLY A 1 215 ? -6.977 14.379 22.885 1.00 89.88 215 GLY A C 1
ATOM 1572 O O . GLY A 1 215 ? -6.984 15.499 22.370 1.00 89.88 215 GLY A O 1
ATOM 1573 N N . ARG A 1 216 ? -6.378 13.327 22.312 1.00 91.62 216 ARG A N 1
ATOM 1574 C CA . ARG A 1 216 ? -5.683 13.348 21.020 1.00 91.62 216 ARG A CA 1
ATOM 1575 C C . ARG A 1 216 ? -6.148 12.171 20.175 1.00 91.62 216 ARG A C 1
ATOM 1577 O O . ARG A 1 216 ? -6.193 11.045 20.659 1.00 91.62 216 ARG A O 1
ATOM 1584 N N . LEU A 1 217 ? -6.469 12.438 18.914 1.00 94.44 217 LEU A N 1
ATOM 1585 C CA . LEU A 1 217 ? -6.991 11.433 18.001 1.00 94.44 217 LEU A CA 1
ATOM 1586 C C . LEU A 1 217 ? -6.253 11.488 16.667 1.00 94.44 217 LEU A C 1
ATOM 1588 O O . LEU A 1 217 ? -6.357 12.489 15.955 1.00 94.44 217 LEU A O 1
ATOM 1592 N N . ASP A 1 218 ? -5.587 10.396 16.315 1.00 96.31 218 ASP A N 1
ATOM 1593 C CA . ASP A 1 218 ? -5.134 10.161 14.950 1.00 96.31 218 ASP A CA 1
ATOM 1594 C C . ASP A 1 218 ? -6.201 9.378 14.186 1.00 96.31 218 ASP A C 1
ATOM 1596 O O . ASP A 1 218 ? -6.906 8.533 14.738 1.00 96.31 218 ASP A O 1
ATOM 1600 N N . VAL A 1 219 ? -6.369 9.710 12.908 1.00 96.94 219 VAL A N 1
ATOM 1601 C CA . VAL A 1 219 ? -7.405 9.116 12.061 1.00 96.94 219 VAL A CA 1
ATOM 1602 C C . VAL A 1 219 ? -6.773 8.701 10.744 1.00 96.94 219 VAL A C 1
ATOM 1604 O O . VAL A 1 219 ? -6.307 9.549 9.981 1.00 96.94 219 VAL A O 1
ATOM 1607 N N . LYS A 1 220 ? -6.792 7.396 10.484 1.00 96.56 220 LYS A N 1
ATOM 1608 C CA . LYS A 1 220 ? -6.482 6.773 9.194 1.00 96.56 220 LYS A CA 1
ATOM 1609 C C . LYS A 1 220 ? -7.799 6.408 8.506 1.00 96.56 220 LYS A C 1
ATOM 1611 O O . LYS A 1 220 ? -8.799 6.157 9.178 1.00 96.56 220 LYS A O 1
ATOM 1616 N N . LYS A 1 221 ? -7.837 6.387 7.172 1.00 95.50 221 LYS A N 1
ATOM 1617 C CA . LYS A 1 221 ? -9.067 6.071 6.426 1.00 95.50 221 LYS A CA 1
ATOM 1618 C C . LYS A 1 221 ? -8.802 5.328 5.121 1.00 95.50 221 LYS A C 1
ATOM 1620 O O . LYS A 1 221 ? -7.910 5.708 4.368 1.00 95.50 221 LYS A O 1
ATOM 1625 N N . ARG A 1 222 ? -9.669 4.367 4.790 1.00 93.69 222 ARG A N 1
ATOM 1626 C CA . ARG A 1 222 ? -9.822 3.800 3.439 1.00 93.69 222 ARG A CA 1
ATOM 1627 C C . ARG A 1 222 ? -11.302 3.575 3.125 1.00 93.69 222 ARG A C 1
ATOM 1629 O O . ARG A 1 222 ? -12.057 3.092 3.960 1.00 93.69 222 ARG A O 1
ATOM 1636 N N . GLY A 1 223 ? -11.740 3.973 1.930 1.00 89.62 223 GLY A N 1
ATOM 1637 C CA . GLY A 1 223 ? -13.142 3.819 1.507 1.00 89.62 223 GLY A CA 1
ATOM 1638 C C . GLY A 1 223 ? -14.158 4.714 2.240 1.00 89.62 223 GLY A C 1
ATOM 1639 O O . GLY A 1 223 ? -15.362 4.502 2.116 1.00 89.62 223 GLY A O 1
ATOM 1640 N N . ILE A 1 224 ? -13.694 5.721 2.988 1.00 94.19 224 ILE A N 1
ATOM 1641 C CA . ILE A 1 224 ? -14.523 6.664 3.760 1.00 94.19 224 ILE A CA 1
ATOM 1642 C C . ILE A 1 224 ? -14.469 8.054 3.119 1.00 94.19 224 ILE A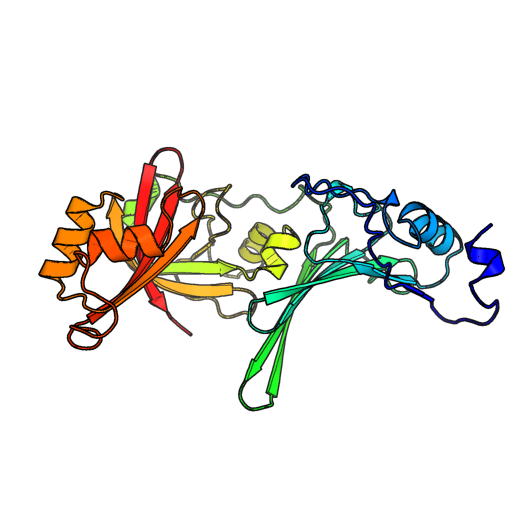 C 1
ATOM 1644 O O . ILE A 1 224 ? -13.428 8.459 2.599 1.00 94.19 224 ILE A O 1
ATOM 1648 N N . ARG A 1 225 ? -15.580 8.800 3.133 1.00 93.44 225 ARG A N 1
ATOM 1649 C CA . ARG A 1 225 ? -15.661 10.129 2.497 1.00 93.44 225 ARG A CA 1
ATOM 1650 C C . ARG A 1 225 ? -15.098 11.210 3.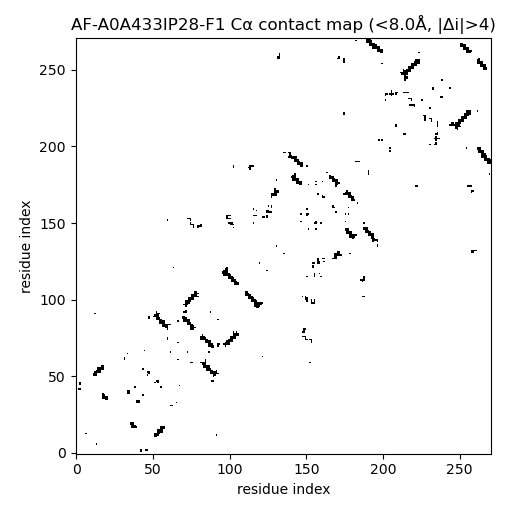404 1.00 93.44 225 ARG A C 1
ATOM 1652 O O . ARG A 1 225 ? -14.229 11.961 2.973 1.00 93.44 225 ARG A O 1
ATOM 1659 N N . GLU A 1 226 ? -15.528 11.204 4.657 1.00 95.00 226 GLU A N 1
ATOM 1660 C CA . GLU A 1 226 ? -15.118 12.132 5.703 1.00 95.00 226 GLU A CA 1
ATOM 1661 C C . GLU A 1 226 ? -13.588 12.182 5.812 1.00 95.00 226 GLU A C 1
ATOM 1663 O O . GLU A 1 226 ? -12.902 11.155 5.763 1.00 95.00 226 GLU A O 1
ATOM 1668 N N . THR A 1 227 ? -13.034 13.384 5.891 1.00 95.12 227 THR A N 1
ATOM 1669 C CA . THR A 1 227 ? -11.596 13.618 6.056 1.00 95.12 227 THR A CA 1
ATOM 1670 C C . THR A 1 227 ? -11.161 13.333 7.499 1.00 95.12 227 THR A C 1
ATOM 1672 O O . THR A 1 227 ? -11.977 13.438 8.423 1.00 95.12 227 THR A O 1
ATOM 1675 N N . PRO A 1 228 ? -9.880 12.996 7.736 1.00 94.81 228 PRO A N 1
ATOM 1676 C CA . PRO A 1 228 ? -9.349 12.840 9.089 1.00 94.81 228 PRO A CA 1
ATOM 1677 C C . PRO A 1 228 ? -9.634 14.064 9.972 1.00 94.81 228 PRO A C 1
ATOM 1679 O O . PRO A 1 228 ? -10.050 13.924 11.119 1.00 94.81 228 PRO A O 1
ATOM 1682 N N . GLU A 1 229 ? -9.485 15.270 9.426 1.00 93.88 229 GLU A N 1
ATOM 1683 C CA . GLU A 1 229 ? -9.698 16.544 10.114 1.00 93.88 229 GLU A CA 1
ATOM 1684 C C . GLU A 1 229 ? -11.167 16.763 10.503 1.00 93.88 229 GLU A C 1
ATOM 1686 O O . GLU A 1 229 ? -11.446 17.211 11.621 1.00 93.88 229 GLU A O 1
ATOM 1691 N N . GLU A 1 230 ? -12.109 16.437 9.611 1.00 94.44 230 GLU A N 1
ATOM 1692 C CA . GLU A 1 230 ? -13.549 16.487 9.896 1.00 94.44 230 GLU A CA 1
ATOM 1693 C C . GLU A 1 230 ? -13.918 15.535 11.033 1.00 94.44 230 GLU A C 1
ATOM 1695 O O . GLU A 1 230 ? -14.601 15.939 11.980 1.00 94.44 230 GLU A O 1
ATOM 1700 N N . VAL A 1 231 ? -13.414 14.296 10.988 1.00 95.50 231 VAL A N 1
ATOM 1701 C CA . VAL A 1 231 ? -13.668 13.295 12.030 1.00 95.50 231 VAL A CA 1
ATOM 1702 C C . VAL A 1 231 ? -13.063 13.734 13.358 1.00 95.50 231 VAL A C 1
ATOM 1704 O O . VAL A 1 231 ? -13.775 13.751 14.362 1.00 95.50 231 VAL A O 1
ATOM 1707 N N . ARG A 1 232 ? -11.796 14.176 13.384 1.00 94.56 232 ARG A N 1
ATOM 1708 C CA . ARG A 1 232 ? -11.155 14.702 14.603 1.00 94.56 232 ARG A CA 1
ATOM 1709 C C . ARG A 1 232 ? -11.975 15.831 15.220 1.00 94.56 232 ARG A C 1
ATOM 1711 O O . ARG A 1 232 ? -12.239 15.812 16.422 1.00 94.56 232 ARG A O 1
ATOM 1718 N N . ARG A 1 233 ? -12.421 16.798 14.410 1.00 92.12 233 ARG A N 1
ATOM 1719 C CA . ARG A 1 233 ? -13.229 17.933 14.881 1.00 92.12 233 ARG A CA 1
ATOM 1720 C C . ARG A 1 233 ? -14.558 17.475 15.478 1.00 92.12 233 ARG A C 1
ATOM 1722 O O . ARG A 1 233 ? -14.941 17.971 16.538 1.00 92.12 233 ARG A O 1
ATOM 1729 N N . ALA A 1 234 ? -15.246 16.549 14.814 1.00 93.06 234 ALA A N 1
ATOM 1730 C CA . ALA A 1 234 ? -16.542 16.038 15.248 1.00 93.06 234 ALA A CA 1
ATOM 1731 C C . ALA A 1 234 ? -16.442 15.192 16.528 1.00 93.06 234 ALA A C 1
ATOM 1733 O O . ALA A 1 234 ? -17.251 15.365 17.441 1.00 93.06 234 ALA A O 1
ATOM 1734 N N . VAL A 1 235 ? -15.434 14.319 16.615 1.00 94.12 235 VAL A N 1
ATOM 1735 C CA . VAL A 1 235 ? -15.227 13.401 17.745 1.00 94.12 235 VAL A CA 1
ATOM 1736 C C . VAL A 1 235 ? -14.711 14.139 18.981 1.00 94.12 235 VAL A C 1
ATOM 1738 O O . VAL A 1 235 ? -15.244 13.941 20.068 1.00 94.12 235 VAL A O 1
ATOM 1741 N N . LEU A 1 236 ? -13.747 15.054 18.830 1.00 91.06 236 LEU A N 1
ATOM 1742 C CA . LEU A 1 236 ? -13.169 15.803 19.958 1.00 91.06 236 LEU A CA 1
ATOM 1743 C C . LEU A 1 236 ? -13.959 17.073 20.329 1.00 91.06 236 LEU A C 1
ATOM 1745 O O . LEU A 1 236 ? -13.619 17.769 21.285 1.00 91.06 236 LEU A O 1
ATOM 1749 N N . GLY A 1 237 ? -15.027 17.400 19.592 1.00 79.31 237 GLY A N 1
ATOM 1750 C CA . GLY A 1 237 ? -15.921 18.514 19.921 1.00 79.31 237 GLY A CA 1
ATOM 1751 C C . GLY A 1 237 ? -15.362 19.912 19.627 1.00 79.31 237 GLY A C 1
ATOM 1752 O O . GLY A 1 237 ? -15.754 20.867 20.295 1.00 79.31 237 GLY A O 1
ATOM 1753 N N . GLY A 1 238 ? -14.479 20.053 18.632 1.00 63.62 238 GLY A N 1
ATOM 1754 C CA . GLY A 1 238 ? -14.086 21.357 18.078 1.00 63.62 238 GLY A CA 1
ATOM 1755 C C . GLY A 1 238 ? -13.161 22.226 18.941 1.00 63.62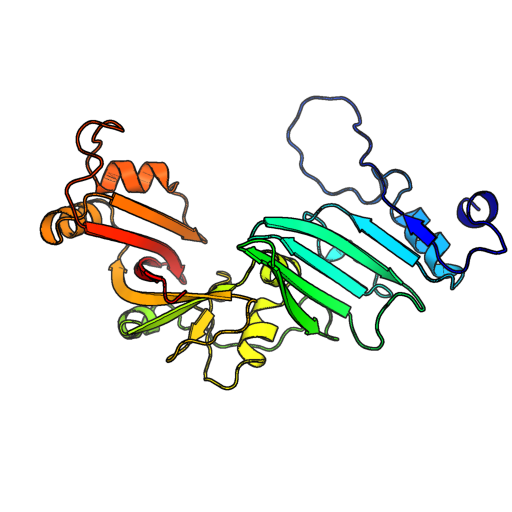 238 GLY A C 1
ATOM 1756 O O . GLY A 1 238 ? -13.135 23.444 18.753 1.00 63.62 238 GLY A O 1
ATOM 1757 N N . ALA A 1 239 ? -12.392 21.651 19.872 1.00 54.47 239 ALA A N 1
ATOM 1758 C CA . ALA A 1 239 ? -11.368 22.412 20.590 1.00 54.47 239 ALA A CA 1
ATOM 1759 C C . ALA A 1 239 ? -10.362 23.034 19.598 1.00 54.47 239 ALA A C 1
ATOM 1761 O O . ALA A 1 239 ? -9.816 22.340 18.740 1.00 54.47 239 ALA A O 1
ATOM 1762 N N . LYS A 1 240 ? -10.122 24.351 19.708 1.00 48.94 240 LYS A N 1
ATOM 1763 C CA . LYS A 1 240 ? -9.100 25.044 18.906 1.00 48.94 240 LYS A CA 1
ATOM 1764 C C . LYS A 1 240 ? -7.735 24.364 19.114 1.00 48.94 240 LYS A C 1
ATOM 1766 O O . LYS A 1 240 ? -7.416 24.052 20.271 1.00 48.94 240 LYS A O 1
ATOM 1771 N N . PRO A 1 241 ? -6.921 24.184 18.053 1.00 43.97 241 PRO A N 1
ATOM 1772 C CA . PRO A 1 241 ? -5.543 23.725 18.197 1.00 43.97 241 PRO A CA 1
ATOM 1773 C C . PRO A 1 241 ? -4.846 24.593 19.251 1.00 43.97 241 PRO A C 1
ATOM 1775 O O . PRO A 1 241 ? -4.882 25.818 19.160 1.00 43.97 241 PRO A O 1
ATOM 1778 N N . GLY A 1 242 ? -4.316 23.973 20.305 1.00 50.06 242 GLY A N 1
ATOM 1779 C CA . GLY A 1 242 ? -3.573 24.672 21.359 1.00 50.06 242 GLY A CA 1
ATOM 1780 C C . GLY A 1 242 ? -4.332 25.062 22.636 1.00 50.06 242 GLY A C 1
ATOM 1781 O O . GLY A 1 242 ? -3.676 25.501 23.571 1.00 50.06 242 GLY A O 1
ATOM 1782 N N . ARG A 1 243 ? -5.663 24.877 22.762 1.00 48.44 243 ARG A N 1
ATOM 1783 C CA . ARG A 1 243 ? -6.378 25.204 24.031 1.00 48.44 243 ARG A CA 1
ATOM 1784 C C . ARG A 1 243 ? -6.730 24.017 24.941 1.00 48.44 243 ARG A C 1
ATOM 1786 O O . ARG A 1 243 ? -7.149 24.241 26.071 1.00 48.44 243 ARG A O 1
ATOM 1793 N N . ARG A 1 244 ? -6.534 22.777 24.477 1.00 50.47 244 ARG A N 1
ATOM 1794 C CA . ARG A 1 244 ? -6.575 21.517 25.265 1.00 50.47 244 ARG A CA 1
ATOM 1795 C C . ARG A 1 244 ? -5.645 20.432 24.691 1.00 50.47 244 ARG A C 1
ATOM 1797 O O . ARG A 1 244 ? -5.866 19.245 24.901 1.00 50.47 244 ARG A O 1
ATOM 1804 N N . GLY A 1 245 ? -4.636 20.823 23.914 1.00 46.31 245 GLY A N 1
ATOM 1805 C CA . GLY A 1 245 ? -3.731 19.873 23.266 1.00 46.31 245 GLY A CA 1
ATOM 1806 C C . GLY A 1 245 ? -2.730 19.302 24.265 1.00 46.31 245 GLY A C 1
ATOM 1807 O O . GLY A 1 245 ? -1.613 19.793 24.322 1.00 46.31 245 GLY A O 1
ATOM 1808 N N . GLY A 1 246 ? -3.136 18.323 25.076 1.00 52.81 246 GLY A N 1
ATOM 1809 C CA . GLY A 1 246 ? -2.198 17.598 25.941 1.00 52.81 246 GLY A CA 1
ATOM 1810 C C . GLY A 1 246 ? -2.798 16.814 27.109 1.00 52.81 246 GLY A C 1
ATOM 1811 O O . GLY A 1 246 ? -2.150 15.900 27.596 1.00 52.81 246 GLY A O 1
ATOM 1812 N N . ALA A 1 247 ? -4.021 17.115 27.556 1.00 67.81 247 ALA A N 1
ATOM 1813 C CA . ALA A 1 247 ? -4.635 16.397 28.676 1.00 67.81 247 ALA A CA 1
ATOM 1814 C C . ALA A 1 247 ? -5.657 15.374 28.159 1.00 67.81 247 ALA A C 1
ATOM 1816 O O . ALA A 1 247 ? -6.793 15.729 27.846 1.00 67.81 247 ALA A O 1
ATOM 1817 N N . GLY A 1 248 ? -5.243 14.114 28.030 1.00 77.88 248 GLY A N 1
ATOM 1818 C CA . GLY A 1 248 ? -6.122 12.994 27.691 1.00 77.88 248 GLY A CA 1
ATOM 1819 C C . GLY A 1 248 ? -5.398 11.872 26.955 1.00 77.88 248 GLY A C 1
ATOM 1820 O O . GLY A 1 248 ? -4.290 12.056 26.454 1.00 77.88 248 GLY A O 1
ATOM 1821 N N . ARG A 1 249 ? -6.046 10.708 26.872 1.00 91.81 249 ARG A N 1
ATOM 1822 C CA . ARG A 1 249 ? -5.542 9.535 26.151 1.00 91.81 249 ARG A CA 1
ATOM 1823 C C . ARG A 1 249 ? -5.325 9.879 24.672 1.00 91.81 249 ARG A C 1
ATOM 1825 O O . ARG A 1 249 ? -6.146 10.579 24.069 1.00 91.81 249 ARG A O 1
ATOM 1832 N N . HIS A 1 250 ? -4.232 9.393 24.092 1.00 93.38 250 HIS A N 1
ATOM 1833 C CA . HIS A 1 250 ? -4.025 9.389 22.643 1.00 93.38 250 HIS A CA 1
ATOM 1834 C C . HIS A 1 250 ? -4.590 8.085 22.084 1.00 93.38 250 HIS A C 1
ATOM 1836 O O . HIS A 1 250 ? -4.273 7.017 22.595 1.00 93.38 250 HIS A O 1
ATOM 1842 N N . ALA A 1 251 ? -5.460 8.180 21.083 1.00 95.94 251 ALA A N 1
ATOM 1843 C CA . ALA A 1 251 ? -6.013 7.029 20.382 1.00 95.94 251 ALA A CA 1
ATOM 1844 C C . ALA A 1 251 ? -5.829 7.172 18.868 1.00 95.94 251 ALA A C 1
ATOM 1846 O O . ALA A 1 251 ? -5.785 8.292 18.346 1.00 95.94 251 ALA A O 1
ATOM 1847 N N . THR A 1 252 ? -5.790 6.039 18.170 1.00 97.88 252 THR A N 1
ATOM 1848 C CA . THR A 1 252 ? -5.807 5.975 16.706 1.00 97.88 252 THR A CA 1
ATOM 1849 C C . THR A 1 252 ? -7.068 5.254 16.256 1.00 97.88 252 THR A C 1
ATOM 1851 O O . THR A 1 252 ? -7.360 4.160 16.731 1.00 97.88 252 THR A O 1
ATOM 1854 N N . LEU A 1 253 ? -7.812 5.861 15.330 1.00 98.31 253 LEU A N 1
ATOM 1855 C CA . LEU A 1 253 ? -8.923 5.208 14.644 1.00 98.31 253 LEU A CA 1
ATOM 1856 C C . LEU A 1 253 ? -8.557 4.920 13.188 1.00 98.31 253 LEU A C 1
ATOM 1858 O O . LEU A 1 253 ? -8.167 5.829 12.450 1.00 98.31 253 LEU A O 1
ATOM 1862 N N . VAL A 1 254 ? -8.757 3.678 12.753 1.00 98.25 254 VAL A N 1
ATOM 1863 C CA . VAL A 1 254 ? -8.776 3.303 11.336 1.00 98.25 254 VAL A CA 1
ATOM 1864 C C . VAL A 1 254 ? -10.224 3.228 10.876 1.00 98.25 254 VAL A C 1
ATOM 1866 O O . VAL A 1 254 ? -11.008 2.414 11.359 1.00 98.25 254 VAL A O 1
ATOM 1869 N N . LEU A 1 255 ? -10.591 4.097 9.940 1.00 98.12 255 LEU A N 1
ATOM 1870 C CA . LEU A 1 255 ? -11.929 4.144 9.369 1.00 98.12 255 LEU A CA 1
ATOM 1871 C C . LEU A 1 255 ? -11.968 3.340 8.072 1.00 98.12 255 LEU A C 1
ATOM 1873 O O . LEU A 1 255 ? -11.212 3.620 7.137 1.00 98.12 255 LEU A O 1
ATOM 1877 N N . ALA A 1 256 ? -12.879 2.380 8.002 1.00 97.12 256 ALA A N 1
ATOM 1878 C CA . ALA A 1 256 ? -12.981 1.451 6.887 1.00 97.12 256 ALA A CA 1
ATOM 1879 C C . ALA A 1 256 ? -14.438 1.278 6.457 1.00 97.12 256 ALA A C 1
ATOM 1881 O O . ALA A 1 256 ? -15.342 1.213 7.293 1.00 97.12 256 ALA A O 1
ATOM 1882 N N . ARG A 1 257 ? -14.674 1.188 5.145 1.00 96.88 257 ARG A N 1
ATOM 1883 C CA . ARG A 1 257 ? -15.944 0.692 4.605 1.00 96.88 257 ARG A CA 1
ATOM 1884 C C . ARG A 1 257 ? -15.765 -0.762 4.187 1.00 96.88 257 ARG A C 1
ATOM 1886 O O . ARG A 1 257 ? -15.167 -1.000 3.146 1.00 96.88 257 ARG A O 1
ATOM 1893 N N . VAL A 1 258 ? -16.288 -1.676 4.992 1.00 96.81 258 VAL A N 1
ATOM 1894 C CA . VAL A 1 258 ? -16.246 -3.121 4.747 1.00 96.81 258 VAL A CA 1
ATOM 1895 C C . VAL A 1 258 ? -17.624 -3.528 4.244 1.00 96.81 258 VAL A C 1
ATOM 1897 O O . VAL A 1 258 ? -18.624 -3.261 4.914 1.00 96.81 258 VAL A O 1
ATOM 1900 N N . GLY A 1 259 ? -17.688 -4.063 3.026 1.00 94.00 259 GLY A N 1
ATOM 1901 C CA . GLY A 1 259 ? -18.933 -4.235 2.287 1.00 94.00 259 GLY A CA 1
ATOM 1902 C C . GLY A 1 259 ? -19.716 -2.919 2.161 1.00 94.00 259 GLY A C 1
ATOM 1903 O O . GLY A 1 259 ? -19.275 -1.928 1.568 1.00 94.00 259 GLY A O 1
ATOM 1904 N N . ARG A 1 260 ? -20.921 -2.903 2.722 1.00 93.31 260 ARG A N 1
ATOM 1905 C CA . ARG A 1 260 ? -21.860 -1.778 2.776 1.00 93.31 260 ARG A CA 1
ATOM 1906 C C . ARG A 1 260 ? -21.765 -0.994 4.084 1.00 93.31 260 ARG A C 1
ATOM 1908 O O . ARG A 1 260 ? -22.227 0.150 4.133 1.00 93.31 260 ARG A O 1
ATOM 1915 N N . SER A 1 261 ? -21.175 -1.584 5.116 1.00 96.06 261 SER A N 1
ATOM 1916 C CA . SER A 1 261 ? -21.090 -1.015 6.457 1.00 96.06 261 SER A CA 1
ATOM 1917 C C . SER A 1 261 ? -19.809 -0.205 6.655 1.00 96.06 261 SER A C 1
ATOM 1919 O O . SER A 1 261 ? -18.794 -0.390 5.984 1.00 96.06 261 SER A O 1
ATOM 1921 N N . ARG A 1 262 ? -19.860 0.764 7.573 1.00 97.31 262 ARG A N 1
ATOM 1922 C CA . ARG A 1 262 ? -18.715 1.617 7.916 1.00 97.31 262 ARG A CA 1
ATOM 1923 C C . ARG A 1 262 ? -18.311 1.359 9.357 1.00 97.31 262 ARG A C 1
ATOM 1925 O O . ARG A 1 262 ? -19.155 1.428 10.251 1.00 97.31 262 ARG A O 1
ATOM 1932 N N . PHE A 1 263 ? -17.023 1.143 9.569 1.00 98.00 263 PHE A N 1
ATOM 1933 C CA . PHE A 1 263 ? -16.438 0.805 10.857 1.00 98.00 263 PHE A CA 1
ATOM 1934 C C . PHE A 1 263 ? -15.345 1.799 11.238 1.00 98.00 263 PHE A C 1
ATOM 1936 O O . PHE A 1 263 ? -14.720 2.431 10.382 1.00 98.00 263 PHE A O 1
ATOM 1943 N N . ALA A 1 264 ? -15.131 1.929 12.541 1.00 98.25 264 ALA A N 1
ATOM 1944 C CA . ALA A 1 264 ? -14.000 2.616 13.136 1.00 98.25 264 ALA A CA 1
ATOM 1945 C C . ALA A 1 264 ? -13.309 1.635 14.085 1.00 98.25 264 ALA A C 1
ATOM 1947 O O . ALA A 1 264 ? -13.886 1.248 15.100 1.00 98.25 264 ALA A O 1
ATOM 1948 N N . LEU A 1 265 ? -12.104 1.208 13.723 1.00 98.50 265 LEU A N 1
ATOM 1949 C CA . LEU A 1 265 ? -11.285 0.320 14.533 1.00 98.50 265 LEU A CA 1
ATOM 1950 C C . LEU A 1 265 ? -10.381 1.182 15.411 1.00 98.50 265 LEU A C 1
ATOM 1952 O O . LEU A 1 265 ? -9.618 1.991 14.882 1.00 98.50 265 LEU A O 1
ATOM 1956 N N . GLU A 1 266 ? -10.480 1.032 16.727 1.00 98.19 266 GLU A N 1
ATOM 1957 C CA . GLU A 1 266 ? -9.482 1.555 17.658 1.00 98.19 266 GLU A CA 1
ATOM 1958 C C . GLU A 1 266 ? -8.258 0.655 17.601 1.00 98.19 266 GLU A C 1
ATOM 1960 O O . GLU A 1 266 ? -8.378 -0.559 17.777 1.00 98.19 266 GLU A O 1
ATOM 1965 N N . VAL A 1 267 ? -7.095 1.245 17.330 1.00 98.44 267 VAL A N 1
ATOM 1966 C CA . VAL A 1 267 ? -5.863 0.482 17.150 1.00 98.44 267 VAL A CA 1
ATOM 1967 C C . VAL A 1 267 ? -4.678 1.079 17.903 1.00 98.44 267 VAL A C 1
ATOM 1969 O O . VAL A 1 267 ? -4.562 2.303 18.030 1.00 98.44 267 VAL A O 1
ATOM 1972 N N . THR A 1 268 ? -3.765 0.208 18.325 1.00 97.44 268 THR A N 1
ATOM 1973 C CA . THR A 1 268 ? -2.472 0.567 18.925 1.00 97.44 268 THR A CA 1
ATOM 1974 C C . THR A 1 268 ? -1.340 0.108 18.000 1.00 97.44 268 THR A C 1
ATOM 1976 O O . THR A 1 268 ? -1.349 -1.060 17.608 1.00 97.44 268 THR A O 1
ATOM 1979 N N . PRO A 1 269 ? -0.377 0.972 17.624 1.00 95.25 269 PRO A N 1
ATOM 1980 C CA . PRO A 1 269 ? 0.808 0.551 16.868 1.00 95.25 269 PRO A CA 1
ATOM 1981 C C . PRO A 1 269 ? 1.584 -0.561 17.592 1.00 95.25 269 PRO A C 1
ATOM 1983 O O . PRO A 1 269 ? 1.631 -0.572 18.824 1.00 95.25 269 PRO A O 1
ATOM 1986 N N . LEU A 1 270 ? 2.164 -1.497 16.839 1.00 94.00 270 LEU A N 1
ATOM 1987 C CA . LEU A 1 270 ? 2.994 -2.596 17.367 1.00 94.00 270 LEU A CA 1
ATOM 1988 C C . LEU A 1 270 ? 4.487 -2.438 17.030 1.00 94.00 270 LEU A C 1
ATOM 1990 O O . LEU A 1 270 ? 5.284 -3.323 17.338 1.00 94.00 270 LEU A O 1
ATOM 1994 N N . ASP A 1 271 ? 4.834 -1.326 16.393 1.00 71.88 271 ASP A N 1
ATOM 1995 C CA . ASP A 1 271 ? 6.141 -0.925 15.876 1.00 71.88 271 ASP A CA 1
ATOM 1996 C C . ASP A 1 271 ? 6.765 0.267 16.626 1.00 71.88 271 ASP A C 1
ATOM 1998 O O . ASP A 1 271 ? 6.020 1.098 17.198 1.00 71.88 271 ASP A O 1
#

Sequence (271 aa):
AWARAHVPAEADAVWLDPARRQVGGGGSARVFDPEAFSPPLSVVTDIAATGVPLGVKLGPGLPHEAVPAGAEAEWVSVDGDVVEAALWFNAAARPGVRRAARVMTVRGGETTTAQLVSGADFGDSPEVEAVGEEGMAGLVGAVLHEPDGAVIRAGLVTDLAASWPVPTRQLDPHLAYLVAPEPVHDGLARAHRIEAVHGFHLASLRRWAKETGVGRLDVKKRGIRETPEEVRRAVLGGAKPGRRGGAGRHATLVLARVGRSRFALEVTPLD

Nearest PDB structures (foldseek):
  3ll7-assembly1_A  TM=7.160E-01  e=2.750E-12  Porphyromonas gingivalis
  3rcc-assembly2_L  TM=4.377E-01  e=1.303E+00  Streptococcus agalactiae serogroup V
  5ejd-assembly2_D  TM=3.737E-01  e=6.405E+00  Penicillium aethiopicum
  6ta8-assembly1_A  TM=3.260E-01  e=5.667E+00  Brevibacillus parabrevis
  3dmh-assembly1_A  TM=1.593E-01  e=1.882E+00  Thermus thermophilus HB8

pLDDT: mean 90.43, std 13.21, range [38.25, 98.81]

Foldseek 3Di:
DVLVVPPDPPDQAEEEEWDQADPDDDDDDPDDDQVSTVNRVVVVVVNLVVLRWYKYKDALPDDQVSQDPQWAKEFEEEQLRGGIIMTTHHPRHDPLFRFKYKYWYADPNDIDIFMDTHSDGQPPADDFAECFPVNQQVQQQKKKKQFGSRCVSRNCLRVVCVPDPFRKHHNAPQDSIIITNDDDDGSGIWIWHFHDKFFPDLVVLLVVCVVQFAQAEAEAEDPDDDDRVNSCCSNNVNDDPPPRRPGGDYWYWYWYDGPPTIMTTIIGTPD

Solvent-accessible surface area (backbone atoms only — not comparable to full-atom values): 15108 Å² total; per-residue (Å²): 113,69,47,78,76,72,52,63,95,82,57,84,56,48,78,43,73,46,47,73,62,82,74,88,75,95,70,99,69,90,71,88,54,62,68,46,28,51,67,25,48,69,57,52,52,59,37,43,72,72,57,47,22,27,40,33,50,44,58,51,80,67,56,75,90,74,57,57,90,80,32,20,38,35,20,35,17,52,74,72,42,53,72,28,26,35,40,19,20,54,81,58,26,60,89,73,41,33,29,22,19,33,32,34,41,77,56,98,90,42,76,50,77,25,74,52,76,36,59,50,60,94,87,61,55,58,91,56,60,51,49,37,64,85,42,49,82,74,40,56,68,21,21,42,28,42,55,32,51,13,31,55,71,44,62,34,58,41,47,52,42,70,70,46,97,54,77,48,27,24,46,22,92,90,42,84,31,38,36,24,71,60,87,70,91,66,66,52,40,51,43,23,39,24,74,39,72,38,74,64,41,64,72,60,47,24,50,48,30,61,76,67,40,44,42,41,70,48,57,48,74,43,83,57,85,76,48,52,68,58,51,43,36,58,33,65,68,60,71,58,92,77,80,58,78,74,73,48,41,74,47,33,35,43,31,36,46,28,81,92,48,48,34,31,32,33,39,42,77,74,120

Radius of gyration: 22.21 Å; Cα contacts (8 Å, |Δi|>4): 552; chains: 1; bounding box: 51×43×64 Å

Secondary structure (DSSP, 8-state):
-HHHHHS-TT-S-EEE-PEEP--S---------GGGEES-HHHHHHHHTTT--EEEEE-TT--GGGS-TT-EEEEEEETTEEEEEEEEEGGGSPTT-SEEEEEEEEETTEEEEEEEEESSPTT-PPP--B-HHHHGGGGTTSEEEEE-HHHHHTT-HHHHHHHSSS--EEEETTEEEEEESS----SSEEEEEEEEEEE--HHHHHHHHHHTTEEEEEEEEES--S-HHHHHHHHHT-PPTTSSTTSSEEEEEEEEEETTEEEEEEEEE--

Mean predicted aligned error: 6.31 Å